Protein AF-A0A101HYT3-F1 (afdb_monomer_lite)

InterPro domains:
  IPR046272 Domain of unknown function DUF6305 [PF19823] (27-178)

Secondary structure (DSSP, 8-state):
--------------TTSGGGPPPSS-SSEEEEEETT-THHHHHHHHHHHHT--EEE-TT--HHHHHHHHTSTT--SEEEEEE-----S-S-TTTTPPP--HHHHHHHHHHHHHHHHHHT--EEEEEE-----SGGG--HHHHHHHGGG-SEEEEEESSS--HHHHHHHHHH-PEEEEEEGGGGGGGGGGT--S--PPPHHHHHHHHHHHHHTT----HHHHHHHHHHHHHHHHHHHHH-SS--HHHHHHHHHHHHHHHHHHHHH--HHHHHHHHHHHHHHHHHTT-HHHHHHHHHHHHHHHHHTT--THHHHHHHHHHHHHHHHHT-HHHHHHHHHHHHHHHTT---HHHHHHHHHHHHT---

Foldseek 3Di:
DDDDDPDQPAPPVDVVPLQDDDQQAAPPEEEEEQQPFCQLVLVVLLCVQVVTNYDYDHQDALVNLVVLCVDPRRGQAYEYGFWADDFDDPPPPPDDDTDPNVVSLVRLVSSLVSCVVSVRAYEYEHEDLDDPDNRGDRVVVCVSPVLSHQAYEYAYQVWDDPSVVVSCVVSVHHYHYAHNLGCSCVVSSHDSDDDDGDPVSNVVSVVVSVVSVPPDDPLRVLVVLLVVLLVLLVVLVPDPDDDPVSLVSNLVSLVSNLVSCVVHNDLLSNLVSLLSNLVSCLVVLNLVRNQVSLCRSCCSCVVVVNAALSNLSSLLSNLSSCLSVVPVVRNVVSLVVSLVRLVVHPDPVSSVVSVVSSVVRDD

pLDDT: mean 82.85, std 18.95, range [26.2, 98.88]

Sequence (363 aa):
SVLLSAMFLAFLISPLYAGNLEPPARPPILATAIGNGAGSDILALVCEMHGIDYENNLQLKPEDFTERLDSDNAPGTLFIAPGALVEGDLYTVCGVEEIDVGQEISRIENLISIAKKRGVPVVAIHIEGGFTSPDNDPRQSFDLLMPKADYIILVSREGPSEYFSALSEETGVQLICILRESFQFIALLFTSDRIEMREEDRIILERMVVMDSEKLTEQEWHKKQAIENFNLTWDLIDKKDRTAEDDLLMIHTAHASRFHWGVVGTPIEFARGEWQVSRVYSLLNMAESALYHGELSLKYCTDNAISGFDLAFGYEAVARAYMVARERDRMDEYMKLAREAADLIEDDQDRNYFLSELETIAL

Structure (mmCIF, N/CA/C/O backbone):
data_AF-A0A101HYT3-F1
#
_entry.id   AF-A0A101HYT3-F1
#
loop_
_atom_site.group_PDB
_atom_site.id
_atom_site.type_symbol
_atom_site.label_atom_id
_atom_site.label_alt_id
_atom_site.label_comp_id
_atom_site.label_asym_id
_atom_site.label_entity_id
_atom_site.label_seq_id
_atom_site.pdbx_PDB_ins_code
_atom_site.Cartn_x
_atom_site.Cartn_y
_atom_site.Cartn_z
_atom_site.occupancy
_atom_site.B_iso_or_equiv
_atom_site.auth_seq_id
_atom_site.auth_comp_id
_atom_site.auth_asym_id
_atom_site.auth_atom_id
_atom_site.pdbx_PDB_model_num
ATOM 1 N N . SER A 1 1 ? -0.288 9.178 62.015 1.00 35.34 1 SER A N 1
ATOM 2 C CA . SER A 1 1 ? -1.260 9.861 61.143 1.00 35.34 1 SER A CA 1
ATOM 3 C C . SER A 1 1 ? -1.391 9.034 59.883 1.00 35.34 1 SER A C 1
ATOM 5 O O . SER A 1 1 ? -0.440 8.917 59.130 1.00 35.34 1 SER A O 1
ATOM 7 N N . VAL A 1 2 ? -2.531 8.355 59.807 1.00 30.41 2 VAL A N 1
ATOM 8 C CA . VAL A 1 2 ? -3.086 7.493 58.755 1.00 30.41 2 VAL A CA 1
ATOM 9 C C . VAL A 1 2 ? -2.519 7.742 57.345 1.00 30.41 2 VAL A C 1
ATOM 11 O O . VAL A 1 2 ? -2.797 8.776 56.752 1.00 30.41 2 VAL A O 1
ATOM 14 N N . LEU A 1 3 ? -1.787 6.766 56.801 1.00 26.75 3 LEU A N 1
ATOM 15 C CA . LEU A 1 3 ? -1.629 6.564 55.358 1.00 26.75 3 LEU A CA 1
ATOM 16 C C . LEU A 1 3 ? -2.323 5.236 55.054 1.00 26.75 3 LEU A C 1
ATOM 18 O O . LEU A 1 3 ? -1.814 4.163 55.374 1.00 26.75 3 LEU A O 1
ATOM 22 N N . LEU A 1 4 ? -3.557 5.345 54.566 1.00 26.66 4 LEU A N 1
ATOM 23 C CA . LEU A 1 4 ? -4.344 4.235 54.047 1.00 26.66 4 LEU A CA 1
ATOM 24 C C . LEU A 1 4 ? -3.620 3.717 52.796 1.00 26.66 4 LEU A C 1
ATOM 26 O O . LEU A 1 4 ? -3.476 4.453 51.823 1.00 26.66 4 LEU A O 1
ATOM 30 N N . SER A 1 5 ? -3.145 2.474 52.828 1.00 26.20 5 SER A N 1
ATOM 31 C CA . SER A 1 5 ? -2.703 1.760 51.632 1.00 26.20 5 SER A CA 1
ATOM 32 C C . SER A 1 5 ? -3.890 1.596 50.681 1.00 26.20 5 SER A C 1
ATOM 34 O O . SER A 1 5 ? -4.815 0.844 50.985 1.00 26.20 5 SER A O 1
ATOM 36 N N . ALA A 1 6 ? -3.862 2.275 49.535 1.00 29.56 6 ALA A N 1
ATOM 37 C CA . ALA A 1 6 ? -4.654 1.878 48.381 1.00 29.56 6 ALA A CA 1
ATOM 38 C C . ALA A 1 6 ? -4.076 0.544 47.882 1.00 29.56 6 ALA A C 1
ATOM 40 O O . ALA A 1 6 ? -2.954 0.484 47.381 1.00 29.56 6 ALA A O 1
ATOM 41 N N . MET A 1 7 ? -4.784 -0.556 48.138 1.00 26.53 7 MET A N 1
ATOM 42 C CA . MET A 1 7 ? -4.429 -1.867 47.603 1.00 26.53 7 MET A CA 1
ATOM 43 C C . MET A 1 7 ? -4.666 -1.857 46.092 1.00 26.53 7 MET A C 1
ATOM 45 O O . MET A 1 7 ? -5.798 -1.999 45.640 1.00 26.53 7 MET A O 1
ATOM 49 N N . PHE A 1 8 ? -3.590 -1.730 45.323 1.00 32.91 8 PHE A N 1
ATOM 50 C CA . PHE A 1 8 ? -3.559 -2.111 43.918 1.00 32.91 8 PHE A CA 1
ATOM 51 C C . PHE A 1 8 ? -3.756 -3.622 43.801 1.00 32.91 8 PHE A C 1
ATOM 53 O O . PHE A 1 8 ? -2.819 -4.402 43.973 1.00 32.91 8 PHE A O 1
ATOM 60 N N . LEU A 1 9 ? -4.989 -4.056 43.556 1.00 33.66 9 LEU A N 1
ATOM 61 C CA . LEU A 1 9 ? -5.286 -5.451 43.256 1.00 33.66 9 LEU A CA 1
ATOM 62 C C . LEU A 1 9 ? -5.350 -5.620 41.731 1.00 33.66 9 LEU A C 1
ATOM 64 O O . LEU A 1 9 ? -6.426 -5.687 41.140 1.00 33.66 9 LEU A O 1
ATOM 68 N N . ALA A 1 10 ? -4.180 -5.653 41.089 1.00 36.94 10 ALA A N 1
ATOM 69 C CA . ALA A 1 10 ? -4.059 -6.120 39.713 1.00 36.94 10 ALA A CA 1
ATOM 70 C C . ALA A 1 10 ? -4.305 -7.636 39.715 1.00 36.94 10 ALA A C 1
ATOM 72 O O . ALA A 1 10 ? -3.423 -8.422 40.070 1.00 36.94 10 ALA A O 1
ATOM 73 N N . PHE A 1 11 ? -5.521 -8.066 39.378 1.00 42.59 11 PHE A N 1
ATOM 74 C CA . PHE A 1 11 ? -5.763 -9.476 39.101 1.00 42.59 11 PHE A CA 1
ATOM 75 C C . PHE A 1 11 ? -5.077 -9.817 37.778 1.00 42.59 11 PHE A C 1
ATOM 77 O O . PHE A 1 11 ? -5.636 -9.620 36.704 1.00 42.59 11 PHE A O 1
ATOM 84 N N . LEU A 1 12 ? -3.872 -10.381 37.857 1.00 40.72 12 LEU A N 1
ATOM 85 C CA . LEU A 1 12 ? -3.438 -11.326 36.838 1.00 40.72 12 LEU A CA 1
ATOM 86 C C . LEU A 1 12 ? -4.411 -12.499 36.941 1.00 40.72 12 LEU A C 1
ATOM 88 O O . LEU A 1 12 ? -4.320 -13.297 37.881 1.00 40.72 12 LEU A O 1
ATOM 92 N N . ILE A 1 13 ? -5.380 -12.572 36.027 1.00 44.97 13 ILE A N 1
ATOM 93 C CA . ILE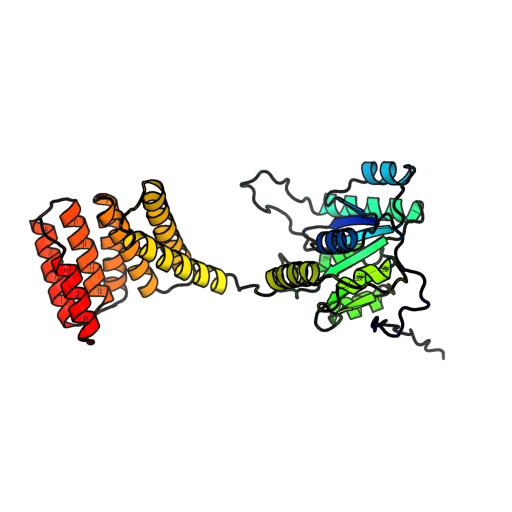 A 1 13 ? -6.267 -13.732 35.917 1.00 44.97 13 ILE A CA 1
ATOM 94 C C . ILE A 1 13 ? -5.397 -14.899 35.440 1.00 44.97 13 ILE A C 1
ATOM 96 O O . ILE A 1 13 ? -5.274 -15.197 34.258 1.00 44.97 13 ILE A O 1
ATOM 100 N N . SER A 1 14 ? -4.712 -15.528 36.390 1.00 40.28 14 SER A N 1
ATOM 101 C CA . SER A 1 14 ? -4.052 -16.805 36.189 1.00 40.28 14 SER A CA 1
ATOM 102 C C . SER A 1 14 ? -5.129 -17.898 36.195 1.00 40.28 14 SER A C 1
ATOM 104 O O . SER A 1 14 ? -6.053 -17.844 37.014 1.00 40.28 14 SER A O 1
ATOM 106 N N . PRO A 1 15 ? -5.025 -18.924 35.329 1.00 41.47 15 PRO A N 1
ATOM 107 C CA . PRO A 1 15 ? -6.056 -19.956 35.163 1.00 41.47 15 PRO A CA 1
ATOM 108 C C . PRO A 1 15 ? -6.348 -20.779 36.434 1.00 41.47 15 PRO A C 1
ATOM 110 O O . PRO A 1 15 ? -7.288 -21.569 36.450 1.00 41.47 15 PRO A O 1
ATOM 113 N N . LEU A 1 16 ? -5.567 -20.603 37.508 1.00 37.72 16 LEU A N 1
ATOM 114 C CA . LEU A 1 16 ? -5.774 -21.260 38.799 1.00 37.72 16 LEU A CA 1
ATOM 115 C C . LEU A 1 16 ? -6.734 -20.526 39.756 1.00 37.72 16 LEU A C 1
ATOM 117 O O . LEU A 1 16 ? -7.160 -21.143 40.729 1.00 37.72 16 LEU A O 1
ATOM 121 N N . TYR A 1 17 ? -7.098 -19.261 39.507 1.00 38.19 17 TYR A N 1
ATOM 122 C CA . TYR A 1 17 ? -7.901 -18.453 40.447 1.00 38.19 17 TYR A CA 1
ATOM 123 C C . TYR A 1 17 ? -9.346 -18.154 40.005 1.00 38.19 17 TYR A C 1
ATOM 125 O O . TYR A 1 17 ? -10.099 -17.553 40.768 1.00 38.19 17 TYR A O 1
ATOM 133 N N . ALA A 1 18 ? -9.772 -18.613 38.825 1.00 41.78 18 ALA A N 1
ATOM 134 C CA . ALA A 1 18 ? -11.074 -18.268 38.233 1.00 41.78 18 ALA A CA 1
ATOM 135 C C . ALA A 1 18 ? -12.311 -18.870 38.944 1.00 41.78 18 ALA A C 1
ATOM 137 O O . ALA A 1 18 ? -13.439 -18.535 38.606 1.00 41.78 18 ALA A O 1
ATOM 138 N N . GLY A 1 19 ? -12.136 -19.746 39.937 1.00 36.22 19 GLY A N 1
ATOM 139 C CA . GLY A 1 19 ? -13.233 -20.562 40.472 1.00 36.22 19 GLY A CA 1
ATOM 140 C C . GLY A 1 19 ? -14.250 -19.874 41.393 1.00 36.22 19 GLY A C 1
ATOM 141 O O . GLY A 1 19 ? -15.169 -20.562 41.815 1.00 36.22 19 GLY A O 1
ATOM 142 N N . ASN A 1 20 ? -14.100 -18.590 41.761 1.00 38.84 20 ASN A N 1
ATOM 143 C CA . ASN A 1 20 ? -14.958 -17.950 42.783 1.00 38.84 20 ASN A CA 1
ATOM 144 C C . ASN A 1 20 ? -15.191 -16.425 42.631 1.00 38.84 20 ASN A C 1
ATOM 146 O O . ASN A 1 20 ? -15.693 -15.809 43.572 1.00 38.84 20 ASN A O 1
ATOM 150 N N . LEU A 1 21 ? -14.840 -15.788 41.506 1.00 46.44 21 LEU A N 1
ATOM 151 C CA . LEU A 1 21 ? -15.253 -14.396 41.255 1.00 46.44 21 LEU A CA 1
ATOM 152 C C . LEU A 1 21 ? -16.591 -14.378 40.505 1.00 46.44 21 LEU A C 1
ATOM 154 O O . LEU A 1 21 ? -16.744 -15.090 39.515 1.00 46.44 21 LEU A O 1
ATOM 158 N N . GLU A 1 22 ? -17.547 -13.558 40.958 1.00 55.38 22 GLU A N 1
ATOM 159 C CA . GLU A 1 22 ? -18.686 -13.198 40.106 1.00 55.38 22 GLU A CA 1
ATOM 160 C C . GLU A 1 22 ? -18.159 -12.484 38.848 1.00 55.38 22 GLU A C 1
ATOM 162 O O . GLU A 1 22 ? -17.274 -11.629 38.978 1.00 55.38 22 GLU A O 1
ATOM 167 N N . PRO A 1 23 ? -18.671 -12.813 37.646 1.00 64.81 23 PRO A N 1
ATOM 168 C CA . PRO A 1 23 ? -18.215 -12.180 36.419 1.00 64.81 23 PRO A CA 1
ATOM 169 C C . PRO A 1 23 ? -18.475 -10.664 36.471 1.00 64.81 23 PRO A C 1
ATOM 171 O O . PRO A 1 23 ? -19.599 -10.250 36.779 1.00 64.81 23 PRO A O 1
ATOM 174 N N . PRO A 1 24 ? -17.467 -9.818 36.195 1.00 69.88 24 PRO A N 1
ATOM 175 C CA . PRO A 1 24 ? -17.606 -8.364 36.267 1.00 69.88 24 PRO A CA 1
ATOM 176 C C . PRO A 1 24 ? -18.561 -7.791 35.210 1.00 69.88 24 PRO A C 1
ATOM 178 O O . PRO A 1 24 ? -19.092 -6.700 35.411 1.00 69.88 24 PRO A O 1
ATOM 181 N N . ALA A 1 25 ? -18.807 -8.507 34.110 1.00 81.31 25 ALA A N 1
ATOM 182 C CA . ALA A 1 25 ? -19.714 -8.092 33.050 1.00 81.31 25 ALA A CA 1
ATOM 183 C C . ALA A 1 25 ? -20.847 -9.106 32.846 1.00 81.31 25 ALA A C 1
ATOM 185 O O . ALA A 1 25 ? -20.675 -10.316 32.995 1.00 81.31 25 ALA A O 1
ATOM 186 N N . ARG A 1 26 ? -22.034 -8.601 32.505 1.00 86.62 26 ARG A N 1
ATOM 187 C CA . ARG A 1 26 ? -23.272 -9.382 32.411 1.00 86.62 26 ARG A CA 1
ATOM 188 C C . ARG A 1 26 ? -23.833 -9.325 30.991 1.00 86.62 26 ARG A C 1
ATOM 190 O O . ARG A 1 26 ? -24.201 -8.236 30.552 1.00 86.62 26 ARG A O 1
ATOM 197 N N . PRO A 1 27 ? -23.939 -10.465 30.291 1.00 88.12 27 PRO A N 1
ATOM 198 C CA . PRO A 1 27 ? -24.659 -10.539 29.024 1.00 88.12 27 PRO A CA 1
ATOM 199 C C . PRO A 1 27 ? -26.157 -10.210 29.202 1.00 88.12 27 PRO A C 1
ATOM 201 O O . PRO A 1 27 ? -26.691 -10.440 30.292 1.00 88.12 27 PRO A O 1
ATOM 204 N N . PRO A 1 28 ? -26.853 -9.707 28.166 1.00 93.31 28 PRO A N 1
ATOM 205 C CA . PRO A 1 28 ? -26.337 -9.400 26.831 1.00 93.31 28 PRO A CA 1
ATOM 206 C C . PRO A 1 28 ? -25.366 -8.217 26.836 1.00 93.31 28 PRO A C 1
ATOM 208 O O . PRO A 1 28 ? -25.569 -7.235 27.552 1.00 93.31 28 PRO A O 1
ATOM 211 N N . ILE A 1 29 ? -24.301 -8.315 26.050 1.00 92.50 29 ILE A N 1
ATOM 212 C CA . ILE A 1 29 ? -23.291 -7.266 25.918 1.00 92.50 29 ILE A CA 1
ATOM 213 C C . ILE A 1 29 ? -23.706 -6.304 24.816 1.00 92.50 29 ILE A C 1
ATOM 215 O O . ILE A 1 29 ? -24.026 -6.735 23.717 1.00 92.50 29 ILE A O 1
ATOM 219 N N . LEU A 1 30 ? -23.663 -5.001 25.081 1.00 95.50 30 LEU A N 1
ATOM 220 C CA . LEU A 1 30 ? -23.758 -3.995 24.028 1.00 95.50 30 LEU A CA 1
ATOM 221 C C . LEU A 1 30 ? -22.427 -3.258 23.938 1.00 95.50 30 LEU A C 1
ATOM 223 O O . LEU A 1 30 ? -22.006 -2.636 24.909 1.00 95.50 30 LEU A O 1
ATOM 227 N N . ALA A 1 31 ? -21.759 -3.344 22.794 1.00 94.00 31 ALA A N 1
ATOM 228 C CA . ALA A 1 31 ? -20.470 -2.718 22.543 1.00 94.00 31 ALA A CA 1
ATOM 229 C C . ALA A 1 31 ? -20.600 -1.566 21.538 1.00 94.00 31 ALA A C 1
ATOM 231 O O . ALA A 1 31 ? -21.349 -1.653 20.567 1.00 94.00 31 ALA A O 1
ATOM 232 N N . THR A 1 32 ? -19.847 -0.494 21.770 1.00 94.12 32 THR A N 1
ATOM 233 C CA . THR A 1 32 ? -19.648 0.639 20.853 1.00 94.12 32 THR A CA 1
ATOM 234 C C . THR A 1 32 ? -18.180 1.062 20.901 1.00 94.12 32 THR A C 1
ATOM 236 O O . THR A 1 32 ? -17.444 0.677 21.812 1.00 94.12 32 THR A O 1
ATOM 239 N N . ALA A 1 33 ? -17.750 1.899 19.961 1.00 90.44 33 ALA A N 1
ATOM 240 C CA . ALA A 1 33 ? -16.447 2.558 20.002 1.00 90.44 33 ALA A CA 1
ATOM 241 C C . ALA A 1 33 ? -16.595 4.068 20.239 1.00 90.44 33 ALA A C 1
ATOM 243 O O . ALA A 1 33 ? -17.691 4.614 20.078 1.00 90.44 33 ALA A O 1
ATOM 244 N N . ILE A 1 34 ? -15.494 4.712 20.631 1.00 87.69 34 ILE A N 1
ATOM 245 C CA . ILE A 1 34 ? -15.270 6.156 20.495 1.00 87.69 34 ILE A CA 1
ATOM 246 C C . ILE A 1 34 ? -14.029 6.361 19.619 1.00 87.69 34 ILE A C 1
ATOM 248 O O . ILE A 1 34 ? -12.967 5.799 19.909 1.00 87.69 34 ILE A O 1
ATOM 252 N N . GLY A 1 35 ? -14.159 7.139 18.542 1.00 81.75 35 GLY A N 1
ATOM 253 C CA . GLY A 1 35 ? -13.098 7.258 17.535 1.00 81.75 35 GLY A CA 1
ATOM 254 C C . GLY A 1 35 ? -12.845 5.930 16.803 1.00 81.75 35 GLY A C 1
ATOM 255 O O . GLY A 1 35 ? -13.782 5.189 16.516 1.00 81.75 35 GLY A O 1
ATOM 256 N N . ASN A 1 36 ? -11.583 5.593 16.519 1.00 74.12 36 ASN A N 1
ATOM 257 C CA . ASN A 1 36 ? -11.206 4.361 15.798 1.00 74.12 36 ASN A CA 1
ATOM 258 C C . ASN A 1 36 ? -10.943 3.133 16.705 1.00 74.12 36 ASN A C 1
ATOM 260 O O . ASN A 1 36 ? -10.123 2.272 16.382 1.00 74.12 36 ASN A O 1
ATOM 264 N N . GLY A 1 37 ? -11.595 3.055 17.869 1.00 71.94 37 GLY A N 1
ATOM 265 C CA . GLY A 1 37 ? -11.305 2.039 18.883 1.00 71.94 37 GLY A CA 1
ATOM 266 C C . GLY A 1 37 ? -11.673 0.611 18.461 1.00 71.94 37 GLY A C 1
ATOM 267 O O . GLY A 1 37 ? -12.829 0.220 18.551 1.00 71.94 37 GLY A O 1
ATOM 268 N N . ALA A 1 38 ? -10.677 -0.206 18.107 1.00 72.81 38 ALA A N 1
ATOM 269 C CA . ALA A 1 38 ? -10.858 -1.599 17.663 1.00 72.81 38 ALA A CA 1
ATOM 270 C C . ALA A 1 38 ? -11.165 -2.613 18.793 1.00 72.81 38 ALA A C 1
ATOM 272 O O . ALA A 1 38 ? -11.346 -3.808 18.549 1.00 72.81 38 ALA A O 1
ATOM 273 N N . GLY A 1 39 ? -11.208 -2.163 20.054 1.00 78.62 39 GLY A N 1
ATOM 274 C CA . GLY A 1 39 ? -11.459 -3.022 21.220 1.00 78.62 39 GLY A CA 1
ATOM 275 C C . GLY A 1 39 ? -12.802 -3.757 21.174 1.00 78.62 39 GLY A C 1
ATOM 276 O O . GLY A 1 39 ? -12.900 -4.886 21.657 1.00 78.62 39 GLY A O 1
ATOM 277 N N . SER A 1 40 ? -13.823 -3.145 20.569 1.00 82.44 40 SER A N 1
ATOM 278 C CA . SER A 1 40 ? -15.173 -3.705 20.473 1.00 82.44 40 SER A CA 1
ATOM 279 C C . SER A 1 40 ? -15.257 -4.865 19.481 1.00 82.44 40 SER A C 1
ATOM 281 O O . SER A 1 40 ? -16.028 -5.793 19.708 1.00 82.44 40 SER A O 1
ATOM 283 N N . ASP A 1 41 ? -14.430 -4.871 18.434 1.00 81.00 41 ASP A N 1
ATOM 284 C CA . ASP A 1 41 ? -14.416 -5.941 17.431 1.00 81.00 41 ASP A CA 1
ATOM 285 C C . ASP A 1 41 ? -13.762 -7.218 17.968 1.00 81.00 41 ASP A C 1
ATOM 287 O O . ASP A 1 41 ? -14.262 -8.321 17.747 1.00 81.00 41 ASP A O 1
ATOM 291 N N . ILE A 1 42 ? -12.681 -7.084 18.748 1.00 79.31 42 ILE A N 1
ATOM 292 C CA . ILE A 1 42 ? -12.095 -8.239 19.447 1.00 79.31 42 ILE A CA 1
ATOM 293 C C . ILE A 1 42 ? -13.080 -8.791 20.476 1.00 79.31 42 ILE A C 1
ATOM 295 O O . ILE A 1 42 ? -13.228 -10.007 20.592 1.00 79.31 42 ILE A O 1
ATOM 299 N N . LEU A 1 43 ? -13.778 -7.914 21.201 1.00 84.56 43 LEU A N 1
ATOM 300 C CA . LEU A 1 43 ? -14.816 -8.339 22.132 1.00 84.56 43 LEU A CA 1
ATOM 301 C C . LEU A 1 43 ? -15.931 -9.114 21.420 1.00 84.56 43 LEU A C 1
ATOM 303 O O . LEU A 1 43 ? -16.294 -10.193 21.878 1.00 84.56 43 LEU A O 1
ATOM 307 N N . ALA A 1 44 ? -16.431 -8.593 20.296 1.00 85.75 44 ALA A N 1
ATOM 308 C CA . ALA A 1 44 ? -17.455 -9.237 19.480 1.00 85.75 44 ALA A CA 1
ATOM 309 C C . ALA A 1 44 ? -17.045 -10.659 19.074 1.00 85.75 44 ALA A C 1
ATOM 311 O O . ALA A 1 44 ? -17.811 -11.601 19.260 1.00 85.75 44 ALA A O 1
ATOM 312 N N . LEU A 1 45 ? -15.807 -10.825 18.605 1.00 81.25 45 LEU A N 1
ATOM 313 C CA . LEU A 1 45 ? -15.270 -12.125 18.216 1.00 81.25 45 LEU A CA 1
ATOM 314 C C . LEU A 1 45 ? -15.186 -13.103 19.396 1.00 81.25 45 LEU A C 1
ATOM 316 O O . LEU A 1 45 ? -15.593 -14.257 19.276 1.00 81.25 45 LEU A O 1
ATOM 320 N N . VAL A 1 46 ? -14.693 -12.647 20.553 1.00 81.62 46 VAL A N 1
ATOM 321 C CA . VAL A 1 46 ? -14.654 -13.471 21.773 1.00 81.62 46 VAL A CA 1
ATOM 322 C C . VAL A 1 46 ? -16.069 -13.879 22.191 1.00 81.62 46 VAL A C 1
ATOM 324 O O . VAL A 1 46 ? -16.291 -15.035 22.558 1.00 81.62 46 VAL A O 1
ATOM 327 N N . CYS A 1 47 ? -17.037 -12.964 22.120 1.00 86.62 47 CYS A N 1
ATOM 328 C CA . CYS A 1 47 ? -18.424 -13.268 22.444 1.00 86.62 47 CYS A CA 1
ATOM 329 C C . CYS A 1 47 ? -19.021 -14.310 21.489 1.00 86.62 47 CYS A C 1
ATOM 331 O O . CYS A 1 47 ? -19.600 -15.292 21.957 1.00 86.62 47 CYS A O 1
ATOM 333 N N . GLU A 1 48 ? -18.815 -14.152 20.180 1.00 85.81 48 GLU A N 1
ATOM 334 C CA . GLU A 1 48 ? -19.279 -15.092 19.155 1.00 85.81 48 GLU A CA 1
ATOM 335 C C . GLU A 1 48 ? -18.712 -16.500 19.376 1.00 85.81 48 GLU A C 1
ATOM 337 O O . GLU A 1 48 ? -19.455 -17.482 19.413 1.00 85.81 48 GLU A O 1
ATOM 342 N N . MET A 1 49 ? -17.404 -16.600 19.620 1.00 77.38 49 MET A N 1
ATOM 343 C CA . MET A 1 49 ? -16.724 -17.875 19.856 1.00 77.38 49 MET A CA 1
ATOM 344 C C . MET A 1 49 ? -17.237 -18.638 21.081 1.00 77.38 49 MET A C 1
ATOM 346 O O . MET A 1 49 ? -17.217 -19.871 21.098 1.00 77.38 49 MET A O 1
ATOM 350 N N . HIS A 1 50 ? -17.665 -17.917 22.117 1.00 80.88 50 HIS A N 1
ATOM 351 C CA . HIS A 1 50 ? -18.095 -18.502 23.386 1.00 80.88 50 HIS A CA 1
ATOM 352 C C . HIS A 1 50 ? -19.614 -18.506 23.571 1.00 80.88 50 HIS A C 1
ATOM 354 O O . HIS A 1 50 ? -20.092 -18.871 24.645 1.00 80.88 50 HIS A O 1
ATOM 360 N N . GLY A 1 51 ? -20.378 -18.143 22.534 1.00 84.94 51 GLY A N 1
ATOM 361 C CA . GLY A 1 51 ? -21.839 -18.105 22.590 1.00 84.94 51 GLY A CA 1
ATOM 362 C C . GLY A 1 51 ? -22.372 -17.124 23.637 1.00 84.94 51 GLY A C 1
ATOM 363 O O . GLY A 1 51 ? -23.425 -17.362 24.226 1.00 84.94 51 GLY A O 1
ATOM 364 N N . ILE A 1 52 ? -21.627 -16.051 23.904 1.00 87.81 52 ILE A N 1
ATOM 365 C CA . ILE A 1 52 ? -22.039 -14.975 24.803 1.00 87.81 52 ILE A CA 1
ATOM 366 C C . ILE A 1 52 ? -22.940 -14.038 24.004 1.00 87.81 52 ILE A C 1
ATOM 368 O O . ILE A 1 52 ? -22.531 -13.566 22.951 1.00 87.81 52 ILE A O 1
ATOM 372 N N . ASP A 1 53 ? -24.145 -13.759 24.501 1.00 91.38 53 ASP A N 1
ATOM 373 C CA . ASP A 1 53 ? -25.073 -12.841 23.836 1.00 91.38 53 ASP A CA 1
ATOM 374 C C . ASP A 1 53 ? -24.469 -11.431 23.760 1.00 91.38 53 ASP A C 1
ATOM 376 O O . ASP A 1 53 ? -24.085 -10.857 24.788 1.00 91.38 53 ASP A O 1
ATOM 380 N N . TYR A 1 54 ? -24.344 -10.897 22.546 1.00 93.38 54 TYR A N 1
ATOM 381 C CA . TYR A 1 54 ? -23.705 -9.615 22.290 1.00 93.38 54 TYR A CA 1
ATOM 382 C C . TYR A 1 54 ? -24.295 -8.896 21.075 1.00 93.38 54 TYR A C 1
ATOM 384 O O . TYR A 1 54 ? -24.819 -9.497 20.140 1.00 93.38 54 TYR A O 1
ATOM 392 N N . GLU A 1 55 ? -24.124 -7.582 21.073 1.00 94.12 55 GLU A N 1
ATOM 393 C CA . GLU A 1 55 ? -24.389 -6.685 19.962 1.00 94.12 55 GLU A CA 1
ATOM 394 C C . GLU A 1 55 ? -23.232 -5.684 19.874 1.00 94.12 55 GLU A C 1
ATOM 396 O O . GLU A 1 55 ? -22.857 -5.076 20.876 1.00 94.12 55 GLU A O 1
ATOM 401 N N . ASN A 1 56 ? -22.646 -5.516 18.687 1.00 91.56 56 ASN A N 1
ATOM 402 C CA . ASN A 1 56 ? -21.585 -4.538 18.436 1.00 91.56 56 ASN A CA 1
ATOM 403 C C . ASN A 1 56 ? -22.102 -3.476 17.460 1.00 91.56 56 ASN A C 1
ATOM 405 O O . ASN A 1 56 ? -22.287 -3.752 16.275 1.00 91.56 56 ASN A O 1
ATOM 409 N N . ASN A 1 57 ? -22.348 -2.269 17.967 1.00 91.00 57 ASN A N 1
ATOM 410 C CA . ASN A 1 57 ? -22.802 -1.121 17.193 1.00 91.00 57 ASN A CA 1
ATOM 411 C C . ASN A 1 57 ? -21.828 0.046 17.402 1.00 91.00 57 ASN A C 1
ATOM 413 O O . ASN A 1 57 ? -21.914 0.781 18.384 1.00 91.00 57 ASN A O 1
ATOM 417 N N . LEU A 1 58 ? -20.905 0.225 16.452 1.00 88.06 58 LEU A N 1
ATOM 418 C CA . LEU A 1 58 ? -19.839 1.231 16.534 1.00 88.06 58 LEU A CA 1
ATOM 419 C C . LEU A 1 58 ? -20.366 2.672 16.618 1.00 88.06 58 LEU A C 1
ATOM 421 O O . LEU A 1 58 ? -19.698 3.529 17.188 1.00 88.06 58 LEU A O 1
ATOM 425 N N . GLN A 1 59 ? -21.562 2.922 16.080 1.00 87.69 59 GLN A N 1
ATOM 426 C CA . GLN A 1 59 ? -22.203 4.237 16.006 1.00 87.69 59 GLN A CA 1
ATOM 427 C C . GLN A 1 59 ? -23.486 4.286 16.845 1.00 87.69 59 GLN A C 1
ATOM 429 O O . GLN A 1 59 ? -24.449 4.966 16.487 1.00 87.69 59 GLN A O 1
ATOM 434 N N . LEU A 1 60 ? -23.515 3.545 17.962 1.00 93.19 60 LEU A N 1
ATOM 435 C CA . LEU A 1 60 ? -24.675 3.457 18.846 1.00 93.19 60 LEU A CA 1
ATOM 436 C C . LEU A 1 60 ? -25.177 4.853 19.234 1.00 93.19 60 LEU A C 1
ATOM 438 O O . LEU A 1 60 ? -24.435 5.650 19.824 1.00 93.19 60 LEU A O 1
ATOM 442 N N . LYS A 1 61 ? -26.447 5.131 18.925 1.00 94.69 61 LYS A N 1
ATOM 443 C CA . LYS A 1 61 ? -27.104 6.389 19.279 1.00 94.69 61 LYS A CA 1
ATOM 444 C C . LYS A 1 61 ? -27.779 6.289 20.652 1.00 94.69 61 LYS A C 1
ATOM 446 O O . LYS A 1 61 ? -28.239 5.209 21.029 1.00 94.69 61 LYS A O 1
ATOM 451 N N . PRO A 1 62 ? -27.874 7.394 21.414 1.00 96.81 62 PRO A N 1
ATOM 452 C CA . PRO A 1 62 ? -28.564 7.412 22.705 1.00 96.81 62 PRO A CA 1
ATOM 453 C C . PRO A 1 62 ? -30.022 6.932 22.650 1.00 96.81 62 PRO A C 1
ATOM 455 O O . PRO A 1 62 ? -30.499 6.297 23.596 1.00 96.81 62 PRO A O 1
ATOM 458 N N . GLU A 1 63 ? -30.728 7.215 21.554 1.00 96.06 63 GLU A N 1
ATOM 459 C CA . GLU A 1 63 ? -32.113 6.793 21.337 1.00 96.06 63 GLU A CA 1
ATOM 460 C C . GLU A 1 63 ? -32.201 5.271 21.174 1.00 96.06 63 GLU A C 1
ATOM 462 O O . GLU A 1 63 ? -32.947 4.625 21.911 1.00 96.06 63 GLU A O 1
ATOM 467 N N . ASP A 1 64 ? -31.363 4.705 20.299 1.00 95.75 64 ASP A N 1
ATOM 468 C CA . ASP A 1 64 ? -31.275 3.260 20.055 1.00 95.75 64 ASP A CA 1
ATOM 469 C C . ASP A 1 64 ? -30.880 2.513 21.338 1.00 95.75 64 ASP A C 1
ATOM 471 O O . ASP A 1 64 ? -31.442 1.469 21.673 1.00 95.75 64 ASP A O 1
ATOM 475 N N . PHE A 1 65 ? -29.947 3.074 22.117 1.00 97.31 65 PHE A N 1
ATOM 476 C CA . PHE A 1 65 ? -29.551 2.487 23.395 1.00 97.31 65 PHE A CA 1
ATOM 477 C C . PHE A 1 65 ? -30.703 2.474 24.404 1.00 97.31 65 PHE A C 1
ATOM 479 O O . PHE A 1 65 ? -30.906 1.480 25.102 1.00 97.31 65 PHE A O 1
ATOM 486 N N . THR A 1 66 ? -31.483 3.554 24.470 1.00 97.06 66 THR A N 1
ATOM 487 C CA . THR A 1 66 ? -32.657 3.625 25.352 1.00 97.06 66 THR A CA 1
ATOM 488 C C . THR A 1 66 ? -33.700 2.582 24.955 1.00 97.06 66 THR A C 1
ATOM 490 O O . THR A 1 66 ? -34.184 1.857 25.822 1.00 97.06 66 THR A O 1
ATOM 493 N N . GLU A 1 67 ? -33.986 2.444 23.658 1.00 95.69 67 GLU A N 1
ATOM 494 C CA . GLU A 1 67 ? -34.905 1.423 23.144 1.00 95.69 67 GLU A CA 1
ATOM 495 C C . GLU A 1 67 ? -34.425 0.006 23.491 1.00 95.69 67 GLU A C 1
ATOM 497 O O . GLU A 1 67 ? -35.202 -0.820 23.977 1.00 95.69 67 GLU A O 1
ATOM 502 N N . ARG A 1 68 ? -33.123 -0.272 23.344 1.00 95.69 68 ARG A N 1
ATOM 503 C CA . ARG A 1 68 ? -32.550 -1.571 23.723 1.00 95.69 68 ARG A CA 1
ATOM 504 C C . ARG A 1 68 ? -32.681 -1.861 25.212 1.00 95.69 68 ARG A C 1
ATOM 506 O O . ARG A 1 68 ? -32.973 -3.003 25.568 1.00 95.69 68 ARG A O 1
ATOM 513 N N . LEU A 1 69 ? -32.532 -0.860 26.075 1.00 95.69 69 LEU A N 1
ATOM 514 C CA . LEU A 1 69 ? -32.712 -1.001 27.525 1.00 95.69 69 LEU A CA 1
ATOM 515 C C . LEU A 1 69 ? -34.163 -1.229 27.964 1.00 95.69 69 LEU A C 1
ATOM 517 O O . LEU A 1 69 ? -34.379 -1.663 29.098 1.00 95.69 69 LEU A O 1
ATOM 521 N N . ASP A 1 70 ? -35.138 -0.921 27.111 1.00 95.06 70 ASP A N 1
ATOM 522 C CA . ASP A 1 70 ? -36.563 -1.155 27.362 1.00 95.06 70 ASP A CA 1
ATOM 523 C C . ASP A 1 70 ? -37.066 -2.480 26.746 1.00 95.06 70 ASP A C 1
ATOM 525 O O . ASP A 1 70 ? -38.226 -2.848 26.929 1.00 95.06 70 ASP A O 1
ATOM 529 N N . SER A 1 71 ? -36.199 -3.217 26.042 1.00 94.06 71 SER A N 1
ATOM 530 C CA . SER A 1 71 ? -36.518 -4.520 25.446 1.00 94.06 71 SER A CA 1
ATOM 531 C C . SER A 1 71 ? -36.445 -5.683 26.450 1.00 94.06 71 SER A C 1
ATOM 533 O O . SER A 1 71 ? -35.749 -5.607 27.462 1.00 94.06 71 SER A O 1
ATOM 535 N N . ASP A 1 72 ? -37.107 -6.804 26.134 1.00 89.25 72 ASP A N 1
ATOM 536 C CA . ASP A 1 72 ? -37.082 -8.026 26.960 1.00 89.25 72 ASP A CA 1
ATOM 537 C C . ASP A 1 72 ? -35.672 -8.637 27.099 1.00 89.25 72 ASP A C 1
ATOM 539 O O . ASP A 1 72 ? -35.403 -9.357 28.060 1.00 89.25 72 ASP A O 1
ATOM 543 N N . ASN A 1 73 ? -34.765 -8.331 26.161 1.00 91.00 73 ASN A N 1
ATOM 544 C CA . ASN A 1 73 ? -33.357 -8.738 26.173 1.00 91.00 73 ASN A CA 1
ATOM 545 C C . ASN A 1 73 ? -32.439 -7.516 26.358 1.00 91.00 73 ASN A C 1
ATOM 547 O O . ASN A 1 73 ? -31.554 -7.239 25.538 1.00 91.00 73 ASN A O 1
ATOM 551 N N . ALA A 1 74 ? -32.730 -6.716 27.387 1.00 94.00 74 ALA A N 1
ATOM 552 C CA . ALA A 1 74 ? -31.979 -5.507 27.703 1.00 94.00 74 ALA A CA 1
ATOM 553 C C . ALA A 1 74 ? -30.507 -5.828 28.025 1.00 94.00 74 ALA A C 1
ATOM 555 O O . ALA A 1 74 ? -30.243 -6.789 28.751 1.00 94.00 74 ALA A O 1
ATOM 556 N N . PRO A 1 75 ? -29.546 -5.028 27.525 1.00 94.62 75 PRO A N 1
ATOM 557 C CA . PRO A 1 75 ? -28.132 -5.279 27.759 1.00 94.62 75 PRO A CA 1
ATOM 558 C C . PRO A 1 75 ? -27.778 -5.165 29.245 1.00 94.62 75 PRO A C 1
ATOM 560 O O . PRO A 1 75 ? -28.172 -4.220 29.931 1.00 94.62 75 PRO A O 1
ATOM 563 N N . GLY A 1 76 ? -27.001 -6.131 29.732 1.00 93.69 76 GLY A N 1
ATOM 564 C CA . GLY A 1 76 ? -26.524 -6.181 31.109 1.00 93.69 76 GLY A CA 1
ATOM 565 C C . GLY A 1 76 ? -25.224 -5.410 31.331 1.00 93.69 76 GLY A C 1
ATOM 566 O O . GLY A 1 76 ? -24.862 -5.153 32.479 1.00 93.69 76 GLY A O 1
ATOM 567 N N . THR A 1 77 ? -24.502 -5.032 30.270 1.00 94.38 77 THR A N 1
ATOM 568 C CA . THR A 1 77 ? -23.273 -4.221 30.337 1.00 94.38 77 THR A CA 1
ATOM 569 C C . THR A 1 77 ? -23.059 -3.450 29.034 1.00 94.38 77 THR A C 1
ATOM 571 O O . THR A 1 77 ? -23.259 -3.998 27.948 1.00 94.38 77 THR A O 1
ATOM 574 N N . LEU A 1 78 ? -22.625 -2.192 29.148 1.00 95.81 78 LEU A N 1
ATOM 575 C CA . LEU A 1 78 ? -22.197 -1.356 28.027 1.00 95.81 78 LEU A CA 1
ATOM 576 C C . LEU A 1 78 ? -20.668 -1.363 27.939 1.00 95.81 78 LEU A C 1
ATOM 578 O O . LEU A 1 78 ? -19.993 -0.890 28.852 1.00 95.81 78 LEU A O 1
ATOM 582 N N . PHE A 1 79 ? -20.125 -1.857 26.832 1.00 94.56 79 PHE A N 1
ATOM 583 C CA . PHE A 1 79 ? -18.704 -1.773 26.516 1.00 94.56 79 PHE A CA 1
ATOM 584 C C . PHE A 1 79 ? -18.428 -0.599 25.583 1.00 94.56 79 PHE A C 1
ATOM 586 O O . PHE A 1 79 ? -19.118 -0.414 24.582 1.00 94.56 79 PHE A O 1
ATOM 593 N N . ILE A 1 80 ? -17.397 0.178 25.898 1.00 94.19 80 ILE A N 1
ATOM 594 C CA . ILE A 1 80 ? -16.933 1.288 25.067 1.00 94.19 80 ILE A CA 1
ATOM 595 C C . ILE A 1 80 ? -15.460 1.052 24.745 1.00 94.19 80 ILE A C 1
ATOM 597 O O . ILE A 1 80 ? -14.636 0.921 25.650 1.00 94.19 80 ILE A O 1
ATOM 601 N N . ALA A 1 81 ? -15.130 0.990 23.459 1.00 91.50 81 ALA A N 1
ATOM 602 C CA . ALA A 1 81 ? -13.768 0.824 22.979 1.00 91.50 81 ALA A CA 1
ATOM 603 C C . ALA A 1 81 ? -13.139 2.186 22.637 1.00 91.50 81 ALA A C 1
ATOM 605 O O . ALA A 1 81 ? -13.468 2.760 21.595 1.00 91.50 81 ALA A O 1
ATOM 606 N N . PRO A 1 82 ? -12.261 2.737 23.496 1.00 88.94 82 PRO A N 1
ATOM 607 C CA . PRO A 1 82 ? -11.530 3.959 23.191 1.00 88.94 82 PRO A CA 1
ATOM 608 C C . PRO A 1 82 ? -10.467 3.760 22.111 1.00 88.94 82 PRO A C 1
ATOM 610 O O . PRO A 1 82 ? -9.622 2.863 22.198 1.00 88.94 82 PRO A O 1
ATOM 613 N N . GLY A 1 83 ? -10.512 4.635 21.105 1.00 84.31 83 GLY A N 1
ATOM 614 C CA . GLY A 1 83 ? -9.480 4.824 20.089 1.00 84.31 83 GLY A CA 1
ATOM 615 C C . GLY A 1 83 ? -9.056 6.286 19.963 1.00 84.31 83 GLY A C 1
ATOM 616 O O . GLY A 1 83 ? -9.431 7.134 20.775 1.00 84.31 83 GLY A O 1
ATOM 617 N N . ALA A 1 84 ? -8.260 6.580 18.944 1.00 80.69 84 ALA A N 1
ATOM 618 C CA . ALA A 1 84 ? -7.863 7.936 18.607 1.00 80.69 84 ALA A CA 1
ATOM 619 C C . ALA A 1 84 ? -9.062 8.751 18.104 1.00 80.69 84 ALA A C 1
ATOM 621 O O . ALA A 1 84 ? -9.886 8.270 17.318 1.00 80.69 84 ALA A O 1
ATOM 622 N N . LEU A 1 85 ? -9.141 9.993 18.577 1.00 77.06 85 LEU A N 1
ATOM 623 C CA . LEU A 1 85 ? -10.101 10.998 18.134 1.00 77.06 85 LEU A CA 1
ATOM 624 C C . LEU A 1 85 ? -9.385 11.914 17.146 1.00 77.06 85 LEU A C 1
ATOM 626 O O . LEU A 1 85 ? -8.664 12.824 17.545 1.00 77.06 85 LEU A O 1
ATOM 630 N N . VAL A 1 86 ? -9.553 11.636 15.858 1.00 66.81 86 VAL A N 1
ATOM 631 C CA . VAL A 1 86 ? -8.960 12.434 14.782 1.00 66.81 86 VAL A CA 1
ATOM 632 C C . VAL A 1 86 ? -10.078 13.207 14.094 1.00 66.81 86 VAL A C 1
ATOM 634 O O . VAL A 1 86 ? -11.084 12.626 13.687 1.00 66.81 86 VAL A O 1
ATOM 637 N N . GLU A 1 87 ? -9.920 14.526 14.024 1.00 61.41 87 GLU A N 1
ATOM 638 C CA . GLU A 1 87 ? -10.844 15.431 13.344 1.00 61.41 87 GLU A CA 1
ATOM 639 C C . GLU A 1 87 ? -10.566 15.363 11.831 1.00 61.41 87 GLU A C 1
ATOM 641 O O . GLU A 1 87 ? -9.492 15.757 11.379 1.00 61.41 87 GLU A O 1
ATOM 646 N N . GLY A 1 88 ? -11.525 14.850 11.054 1.00 55.50 88 GLY A N 1
ATOM 647 C CA . GLY A 1 88 ? -11.471 14.842 9.586 1.00 55.50 88 GLY A CA 1
ATOM 648 C C . GLY A 1 88 ? -10.918 13.573 8.912 1.00 55.50 88 GLY A C 1
ATOM 649 O O . GLY A 1 88 ? -10.006 12.907 9.392 1.00 55.50 88 GLY A O 1
ATOM 650 N N . ASP A 1 89 ? -11.536 13.268 7.766 1.00 41.94 89 ASP A N 1
ATOM 651 C CA . ASP A 1 89 ? -11.159 12.368 6.670 1.00 41.94 89 ASP A CA 1
ATOM 652 C C . ASP A 1 89 ? -10.454 11.042 6.995 1.00 41.94 89 ASP A C 1
ATOM 654 O O . ASP A 1 89 ? -9.335 10.780 6.548 1.00 41.94 89 ASP A O 1
ATOM 658 N N . LEU A 1 90 ? -11.193 10.087 7.570 1.00 41.88 90 LEU A N 1
ATOM 659 C CA . LEU A 1 90 ? -10.957 8.692 7.190 1.00 41.88 90 LEU A CA 1
ATOM 660 C C . LEU A 1 90 ? -11.593 8.453 5.803 1.00 41.88 90 LEU A C 1
ATOM 662 O O . LEU A 1 90 ? -12.726 8.001 5.679 1.00 41.88 90 LEU A O 1
ATOM 666 N N . TYR A 1 91 ? -10.844 8.788 4.748 1.00 40.84 91 TYR A N 1
ATOM 667 C CA . TYR A 1 91 ? -11.152 8.530 3.332 1.00 40.84 91 TYR A CA 1
ATOM 668 C C . TYR A 1 91 ? -12.431 9.199 2.781 1.00 40.84 91 TYR A C 1
ATOM 670 O O . TYR A 1 91 ? -13.442 8.546 2.506 1.00 40.84 91 TYR A O 1
ATOM 678 N N . THR A 1 92 ? -12.329 10.477 2.407 1.00 41.72 92 THR A N 1
ATOM 679 C CA . THR A 1 92 ? -13.309 11.199 1.560 1.00 41.72 92 THR A CA 1
ATOM 680 C C . THR A 1 92 ? -13.541 10.575 0.172 1.00 41.72 92 THR A C 1
ATOM 682 O O . THR A 1 92 ? -14.390 11.039 -0.587 1.00 41.72 92 THR A O 1
ATOM 685 N N . VAL A 1 93 ? -12.852 9.482 -0.175 1.00 40.66 93 VAL A N 1
ATOM 686 C CA . VAL A 1 93 ? -13.065 8.745 -1.431 1.00 40.66 93 VAL A CA 1
ATOM 687 C C . VAL A 1 93 ? -14.221 7.730 -1.333 1.00 40.66 93 VAL A C 1
ATOM 689 O O . VAL A 1 93 ? -14.731 7.302 -2.366 1.00 40.66 93 VAL A O 1
ATOM 692 N N . CYS A 1 94 ? -14.709 7.390 -0.130 1.00 41.38 94 CYS A N 1
ATOM 693 C CA . CYS A 1 94 ? -15.733 6.344 0.053 1.00 41.38 94 CYS A CA 1
ATOM 694 C C . CYS A 1 94 ? -17.028 6.791 0.762 1.00 41.38 94 CYS A C 1
ATOM 696 O O . CYS A 1 94 ? -17.884 5.949 1.025 1.00 41.38 94 CYS A O 1
ATOM 698 N N . GLY A 1 95 ? -17.216 8.087 1.037 1.00 39.50 95 GLY A N 1
ATOM 699 C CA . GLY A 1 95 ? -18.473 8.599 1.604 1.00 39.50 95 GLY A CA 1
ATOM 700 C C . GLY A 1 95 ? -18.694 8.274 3.086 1.00 39.50 95 GLY A C 1
ATOM 701 O O . GLY A 1 95 ? -19.831 8.039 3.491 1.00 39.50 95 GLY A O 1
ATOM 702 N N . VAL A 1 96 ? -17.628 8.254 3.888 1.00 44.84 96 VAL A N 1
ATOM 703 C CA . VAL A 1 96 ? -17.729 8.189 5.354 1.00 44.84 96 VAL A CA 1
ATOM 704 C C . VAL A 1 96 ? -17.940 9.611 5.890 1.00 44.84 96 VAL A C 1
ATOM 706 O O . VAL A 1 96 ? -17.250 10.531 5.456 1.00 44.84 96 VAL A O 1
ATOM 709 N N . GLU A 1 97 ? -18.926 9.803 6.772 1.00 49.03 97 GLU A N 1
ATOM 710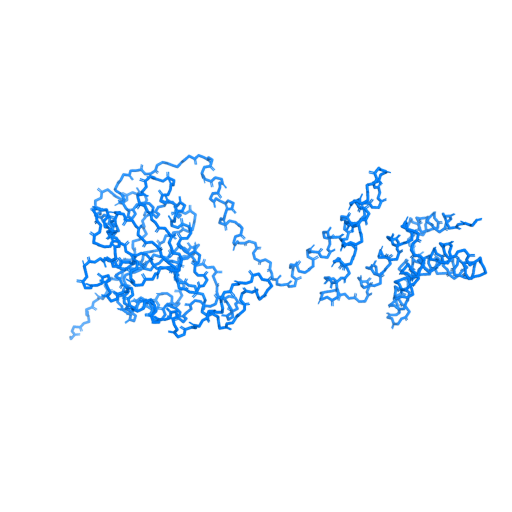 C CA . GLU A 1 97 ? -19.189 11.090 7.435 1.00 49.03 97 GLU A CA 1
ATOM 711 C C . GLU A 1 97 ? -17.962 11.532 8.256 1.00 49.03 97 GLU A C 1
ATOM 713 O O . GLU A 1 97 ? -17.342 10.718 8.943 1.00 49.03 97 GLU A O 1
ATOM 718 N N . GLU A 1 98 ? -17.603 12.818 8.171 1.00 57.53 98 GLU A N 1
ATOM 719 C CA . GLU A 1 98 ? -16.551 13.424 8.995 1.00 57.53 98 GLU A CA 1
ATOM 720 C C . GLU A 1 98 ? -16.853 13.190 10.486 1.00 57.53 98 GLU A C 1
ATOM 722 O O . GLU A 1 98 ? -17.954 13.484 10.959 1.00 57.53 98 GLU A O 1
ATOM 727 N N . ILE A 1 99 ? -15.876 12.679 11.244 1.00 62.28 99 ILE A N 1
ATOM 728 C CA . ILE A 1 99 ? -16.005 12.564 12.701 1.00 62.28 99 ILE A CA 1
ATOM 729 C C . ILE A 1 99 ? -15.900 13.971 13.297 1.00 62.28 99 ILE A C 1
ATOM 731 O O . ILE A 1 99 ? -14.809 14.521 13.447 1.00 62.28 99 ILE A O 1
ATOM 735 N N . ASP A 1 100 ? -17.042 14.547 13.665 1.00 79.06 100 ASP A N 1
ATOM 736 C CA . ASP A 1 100 ? -17.099 15.713 14.544 1.00 79.06 100 ASP A CA 1
ATOM 737 C C . ASP A 1 100 ? -16.782 15.251 15.973 1.00 79.06 100 ASP A C 1
ATOM 739 O O . ASP A 1 100 ? -17.600 14.620 16.650 1.00 79.06 100 ASP A O 1
ATOM 743 N N . VAL A 1 101 ? -15.568 15.561 16.435 1.00 79.88 101 VAL A N 1
ATOM 744 C CA . VAL A 1 101 ? -15.067 15.166 17.761 1.00 79.88 101 VAL A CA 1
ATOM 745 C C . VAL A 1 101 ? -15.998 15.648 18.882 1.00 79.88 101 VAL A C 1
ATOM 747 O O . VAL A 1 101 ? -16.185 14.945 19.875 1.00 79.88 101 VAL A O 1
ATOM 750 N N . GLY A 1 102 ? -16.624 16.819 18.736 1.00 83.75 102 GLY A N 1
ATOM 751 C CA . GLY A 1 102 ? -17.557 17.355 19.725 1.00 83.75 102 GLY A CA 1
ATOM 752 C C . GLY A 1 102 ? -18.867 16.568 19.790 1.00 83.75 102 GLY A C 1
ATOM 753 O O . GLY A 1 102 ? -19.364 16.276 20.886 1.00 83.75 102 GLY A O 1
ATOM 754 N N . GLN A 1 103 ? -19.417 16.187 18.635 1.00 86.00 103 GLN A N 1
ATOM 755 C CA . GLN A 1 103 ? -20.595 15.319 18.555 1.00 86.00 103 GLN A CA 1
ATOM 756 C C . GLN A 1 103 ? -20.293 13.920 19.090 1.00 86.00 103 GLN A C 1
ATOM 758 O O . GLN A 1 103 ? -21.097 13.372 19.844 1.00 86.00 103 GLN A O 1
ATOM 763 N N . GLU A 1 104 ? -19.121 13.379 18.769 1.00 87.00 104 GLU A N 1
ATOM 764 C CA . GLU A 1 104 ? -18.691 12.054 19.205 1.00 87.00 104 GLU A CA 1
ATOM 765 C C . GLU A 1 104 ? -18.510 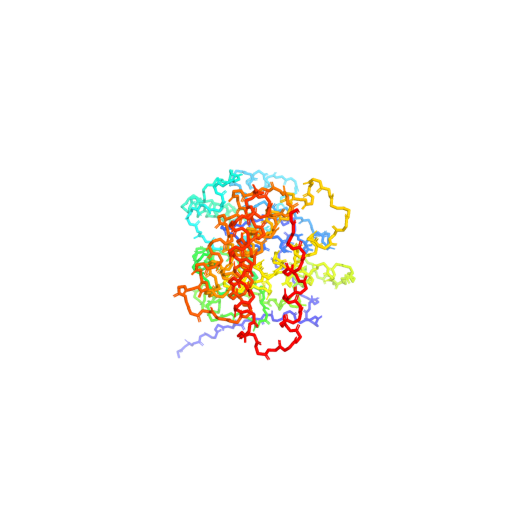11.986 20.729 1.00 87.00 104 GLU A C 1
ATOM 767 O O . GLU A 1 104 ? -19.025 11.084 21.396 1.00 87.00 104 GLU A O 1
ATOM 772 N N . ILE A 1 105 ? -17.879 13.004 21.317 1.00 88.56 105 ILE A N 1
ATOM 773 C CA . ILE A 1 105 ? -17.804 13.157 22.773 1.00 88.56 105 ILE A CA 1
ATOM 774 C C . ILE A 1 105 ? -19.212 13.235 23.377 1.00 88.56 105 ILE A C 1
ATOM 776 O O . ILE A 1 105 ? -19.523 12.503 24.319 1.00 88.56 105 ILE A O 1
ATOM 780 N N . SER A 1 106 ? -20.086 14.075 22.815 1.00 91.56 106 SER A N 1
ATOM 781 C CA . SER A 1 106 ? -21.458 14.255 23.311 1.00 91.56 106 SER A CA 1
ATOM 782 C C . SER A 1 106 ? -22.268 12.955 23.253 1.00 91.56 106 SER A C 1
ATOM 784 O O . SER A 1 106 ? -23.026 12.648 24.179 1.00 91.56 106 SER A O 1
ATOM 786 N N . ARG A 1 107 ? -22.095 12.158 22.191 1.00 93.06 107 ARG A N 1
ATOM 787 C CA . ARG A 1 107 ? -22.721 10.840 22.026 1.00 93.06 107 ARG A CA 1
ATOM 788 C C . ARG A 1 107 ? -22.319 9.912 23.166 1.00 93.06 107 ARG A C 1
ATOM 790 O O . ARG A 1 107 ? -23.185 9.362 23.846 1.00 93.06 107 ARG A O 1
ATOM 797 N N . ILE A 1 108 ? -21.021 9.799 23.427 1.00 94.19 108 ILE A N 1
ATOM 798 C CA . ILE A 1 108 ? -20.473 8.906 24.452 1.00 94.19 108 ILE A CA 1
ATOM 799 C C . ILE A 1 108 ? -20.875 9.351 25.860 1.00 94.19 108 ILE A C 1
ATOM 801 O O . ILE A 1 108 ? -21.295 8.524 26.671 1.00 94.19 108 ILE A O 1
ATOM 805 N N . GLU A 1 109 ? -20.846 10.651 26.155 1.00 94.38 109 GLU A N 1
ATOM 806 C CA . GLU A 1 109 ? -21.320 11.171 27.441 1.00 94.38 109 GLU A CA 1
ATOM 807 C C . GLU A 1 109 ? -22.803 10.863 27.693 1.00 94.38 109 GLU A C 1
ATOM 809 O O . GLU A 1 109 ? -23.177 10.487 28.811 1.00 94.38 109 GLU A O 1
ATOM 814 N N . ASN A 1 110 ? -23.642 10.965 26.659 1.00 96.06 110 ASN A N 1
ATOM 815 C CA . ASN A 1 110 ? -25.059 10.627 26.748 1.00 96.06 110 ASN A CA 1
ATOM 816 C C . ASN A 1 110 ? -25.279 9.129 26.988 1.00 96.06 110 ASN A C 1
ATOM 818 O O . ASN A 1 110 ? -26.053 8.776 27.882 1.00 96.06 110 ASN A O 1
ATOM 822 N N . LEU A 1 111 ? -24.569 8.254 26.267 1.00 96.81 111 LEU A N 1
ATOM 823 C CA . LEU A 1 111 ? -24.634 6.803 26.477 1.00 96.81 111 LEU A CA 1
ATOM 824 C C . LEU A 1 111 ? -24.249 6.426 27.913 1.00 96.81 111 LEU A C 1
ATOM 826 O O . LEU A 1 111 ? -24.994 5.717 28.590 1.00 96.81 111 LEU A O 1
ATOM 830 N N . ILE A 1 112 ? -23.145 6.974 28.425 1.00 95.56 112 ILE A N 1
ATOM 831 C CA . ILE A 1 112 ? -22.701 6.750 29.809 1.00 95.56 112 ILE A CA 1
ATOM 832 C C . ILE A 1 112 ? -23.748 7.256 30.810 1.00 95.56 112 ILE A C 1
ATOM 834 O O . ILE A 1 112 ? -24.040 6.587 31.803 1.00 95.56 112 ILE A O 1
ATOM 838 N N . SER A 1 113 ? -24.337 8.432 30.566 1.00 96.06 113 SER A N 1
ATOM 839 C CA . SER A 1 113 ? -25.389 8.993 31.424 1.00 96.06 113 SER A CA 1
ATOM 840 C C . SER A 1 113 ? -26.620 8.085 31.486 1.00 96.06 113 SER A C 1
ATOM 842 O O . SER A 1 113 ? -27.165 7.858 32.569 1.00 96.06 113 SER A O 1
ATOM 844 N N . ILE A 1 114 ? -27.049 7.546 30.340 1.00 97.50 114 ILE A N 1
ATOM 845 C CA . ILE A 1 114 ? -28.174 6.608 30.241 1.00 97.50 114 ILE A CA 1
ATOM 846 C C . ILE A 1 114 ? -27.852 5.313 30.991 1.00 97.50 114 ILE A C 1
ATOM 848 O O . ILE A 1 114 ? -28.643 4.908 31.847 1.00 97.50 114 ILE A O 1
ATOM 852 N N . ALA A 1 115 ? -26.680 4.719 30.741 1.00 96.00 115 ALA A N 1
ATOM 853 C CA . ALA A 1 115 ? -26.240 3.485 31.388 1.00 96.00 115 ALA A CA 1
ATOM 854 C C . ALA A 1 115 ? -26.257 3.629 32.917 1.00 96.00 115 ALA A C 1
ATOM 856 O O . ALA A 1 115 ? -26.936 2.871 33.612 1.00 96.00 115 ALA A O 1
ATOM 857 N N . LYS A 1 116 ? -25.646 4.700 33.441 1.00 93.56 116 LYS A N 1
ATOM 858 C CA . LYS A 1 116 ? -25.614 4.991 34.883 1.00 93.56 116 LYS A CA 1
ATOM 859 C C . LYS A 1 116 ? -27.000 5.197 35.487 1.00 93.56 116 LYS A C 1
ATOM 861 O O . LYS A 1 116 ? -27.282 4.661 36.557 1.00 93.56 116 LYS A O 1
ATOM 866 N N . LYS A 1 117 ? -27.894 5.937 34.818 1.00 95.81 117 LYS A N 1
ATOM 867 C CA . LYS A 1 117 ? -29.281 6.137 35.292 1.00 95.81 117 LYS A CA 1
ATOM 868 C C . LYS A 1 117 ? -30.076 4.833 35.344 1.00 95.81 117 LYS A C 1
ATOM 870 O O . LYS A 1 117 ? -30.974 4.708 36.173 1.00 95.81 117 LYS A O 1
ATOM 875 N N . ARG A 1 118 ? -29.766 3.891 34.454 1.00 95.06 118 ARG A N 1
ATOM 876 C CA . ARG A 1 118 ? -30.438 2.592 34.337 1.00 95.06 118 ARG A CA 1
ATOM 877 C C . ARG A 1 118 ? -29.723 1.479 35.112 1.00 95.06 118 ARG A C 1
ATOM 879 O O . ARG A 1 118 ? -30.218 0.359 35.125 1.00 95.06 118 ARG A O 1
ATOM 886 N N . GLY A 1 119 ? -28.616 1.788 35.793 1.00 92.38 119 GLY A N 1
ATOM 887 C CA . GLY A 1 119 ? -27.841 0.823 36.574 1.00 92.38 119 GLY A CA 1
ATOM 888 C C . GLY A 1 119 ? -27.087 -0.202 35.722 1.00 92.38 119 GLY A C 1
ATOM 889 O O . GLY A 1 119 ? -26.782 -1.283 36.218 1.00 92.38 119 GLY A O 1
ATOM 890 N N . VAL A 1 120 ? -26.816 0.120 34.455 1.00 94.06 120 VAL A N 1
ATOM 891 C CA . VAL A 1 120 ? -26.014 -0.705 33.547 1.00 94.06 120 VAL A CA 1
ATOM 892 C C . VAL A 1 120 ? -24.543 -0.316 33.702 1.00 94.06 120 VAL A C 1
ATOM 894 O O . VAL A 1 120 ? -24.222 0.858 33.498 1.00 94.06 120 VAL A O 1
ATOM 897 N N . PRO A 1 121 ? -23.652 -1.260 34.057 1.00 92.50 121 PRO A N 1
ATOM 898 C CA . PRO A 1 121 ? -22.222 -0.999 34.152 1.00 92.50 121 PRO A CA 1
ATOM 899 C C . PRO A 1 121 ? -21.628 -0.553 32.814 1.00 92.50 121 PRO A C 1
ATOM 901 O O . PRO A 1 121 ? -21.989 -1.079 31.757 1.00 92.50 121 PRO A O 1
ATOM 904 N N . VAL A 1 122 ? -20.694 0.390 32.878 1.00 93.81 122 VAL A N 1
ATOM 905 C CA . VAL A 1 122 ? -19.912 0.901 31.753 1.00 93.81 122 VAL A CA 1
ATOM 906 C C . VAL A 1 122 ? -18.487 0.380 31.867 1.00 93.81 122 VAL A C 1
ATOM 908 O O . VAL A 1 122 ? -17.776 0.685 32.824 1.00 93.81 122 VAL A O 1
ATOM 911 N N . VAL A 1 123 ? -18.045 -0.372 30.867 1.00 91.81 123 VAL A N 1
ATOM 912 C CA . VAL A 1 123 ? -16.713 -0.976 30.833 1.00 91.81 123 VAL A CA 1
ATOM 913 C C . VAL A 1 123 ? -15.932 -0.428 29.648 1.00 91.81 123 VAL A C 1
ATOM 915 O O . VAL A 1 123 ? -16.392 -0.493 28.509 1.00 91.81 123 VAL A O 1
ATOM 918 N N . ALA A 1 124 ? -14.739 0.106 29.902 1.00 90.69 124 ALA A N 1
ATOM 919 C CA . ALA A 1 124 ? -13.821 0.474 28.832 1.00 90.69 124 ALA A CA 1
ATOM 920 C C . ALA A 1 124 ? -12.977 -0.745 28.437 1.00 90.69 124 ALA A C 1
ATOM 922 O O . ALA A 1 124 ? -12.461 -1.434 29.316 1.00 90.69 124 ALA A O 1
ATOM 923 N N . ILE A 1 125 ? -12.807 -1.007 27.139 1.00 88.19 125 ILE A N 1
ATOM 924 C CA . ILE A 1 125 ? -11.932 -2.083 26.650 1.00 88.19 125 ILE A CA 1
ATOM 925 C C . ILE A 1 125 ? -10.949 -1.573 25.603 1.00 88.19 125 ILE A C 1
ATOM 927 O O . ILE A 1 125 ? -11.340 -0.972 24.607 1.00 88.19 125 ILE A O 1
ATOM 931 N N . HIS A 1 126 ? -9.665 -1.848 25.804 1.00 86.12 126 HIS A N 1
ATOM 932 C CA . HIS A 1 126 ? -8.625 -1.431 24.876 1.00 86.12 126 HIS A CA 1
ATOM 933 C C . HIS A 1 126 ? -7.554 -2.490 24.697 1.00 86.12 126 HIS A C 1
ATOM 935 O O . HIS A 1 126 ? -7.194 -3.205 25.632 1.00 86.12 126 HIS A O 1
ATOM 941 N N . ILE A 1 127 ? -7.028 -2.551 23.480 1.00 79.31 127 ILE A N 1
ATOM 942 C CA . ILE A 1 127 ? -5.906 -3.404 23.118 1.00 79.31 127 ILE A CA 1
ATOM 943 C C . ILE A 1 127 ? -4.694 -2.498 22.981 1.00 79.31 127 ILE A C 1
ATOM 945 O O . ILE A 1 127 ? -4.633 -1.659 22.087 1.00 79.31 127 ILE A O 1
ATOM 949 N N . GLU A 1 128 ? -3.743 -2.655 23.891 1.00 70.44 128 GLU A N 1
ATOM 950 C CA . GLU A 1 128 ? -2.548 -1.830 23.945 1.00 70.44 128 GLU A CA 1
ATOM 951 C C . GLU A 1 128 ? -1.628 -2.151 22.759 1.00 70.44 128 GLU A C 1
ATOM 953 O O . GLU A 1 128 ? -1.088 -3.256 22.640 1.00 70.44 128 GLU A O 1
ATOM 958 N N . GLY A 1 129 ? -1.465 -1.166 21.871 1.00 60.09 129 GLY A N 1
ATOM 959 C CA . GLY A 1 129 ? -0.636 -1.246 20.662 1.00 60.09 129 GLY A CA 1
ATOM 960 C C . GLY A 1 129 ? 0.575 -0.304 20.648 1.00 60.09 129 GLY A C 1
ATOM 961 O O . GLY A 1 129 ? 1.276 -0.251 19.641 1.00 60.09 129 GLY A O 1
ATOM 962 N N . GLY A 1 130 ? 0.826 0.429 21.741 1.00 54.44 130 GLY A N 1
ATOM 963 C CA . GLY A 1 130 ? 1.782 1.542 21.780 1.00 54.44 130 GLY A CA 1
ATOM 964 C C . GLY A 1 130 ? 1.271 2.791 21.042 1.00 54.44 130 GLY A C 1
ATOM 965 O O . GLY A 1 130 ? 0.478 2.699 20.110 1.00 54.44 130 GLY A O 1
ATOM 966 N N . PHE A 1 131 ? 1.714 3.979 21.467 1.00 58.69 131 PHE A N 1
ATOM 967 C CA . PHE A 1 131 ? 1.288 5.265 20.893 1.00 58.69 131 PHE A CA 1
ATOM 968 C C . PHE A 1 131 ? 2.354 5.783 19.917 1.00 58.69 131 PHE A C 1
ATOM 970 O O . PHE A 1 131 ? 3.302 6.456 20.320 1.00 58.69 131 PHE A O 1
ATOM 977 N N . THR A 1 132 ? 2.260 5.414 18.637 1.00 50.09 132 THR A N 1
ATOM 978 C CA . THR A 1 132 ? 3.332 5.671 17.652 1.00 50.09 132 THR A CA 1
ATOM 979 C C . THR A 1 132 ? 3.123 6.924 16.799 1.00 50.09 132 THR A C 1
ATOM 981 O O . THR A 1 132 ? 4.067 7.376 16.154 1.00 50.09 132 THR A O 1
ATOM 984 N N . SER A 1 133 ? 1.919 7.502 16.790 1.00 55.62 133 SER A N 1
ATOM 985 C CA . SER A 1 133 ? 1.597 8.765 16.112 1.00 55.62 133 SER A CA 1
ATOM 986 C C . SER A 1 133 ? 0.404 9.462 16.785 1.00 55.62 133 SER A C 1
ATOM 988 O O . SER A 1 133 ? -0.376 8.783 17.458 1.00 55.62 133 SER A O 1
ATOM 990 N N . PRO A 1 134 ? 0.226 10.787 16.601 1.00 59.44 134 PRO A N 1
ATOM 991 C CA . PRO A 1 134 ? -0.959 11.506 17.081 1.00 59.44 134 PRO A CA 1
ATOM 992 C C . PRO A 1 134 ? -2.279 10.914 16.563 1.00 59.44 134 PRO A C 1
ATOM 994 O O . PRO A 1 134 ? -3.243 10.828 17.312 1.00 59.44 134 PRO A O 1
ATOM 997 N N . ASP A 1 135 ? -2.294 10.418 15.321 1.00 62.47 135 ASP A N 1
ATOM 998 C CA . ASP A 1 135 ? -3.491 9.835 14.689 1.00 62.47 135 ASP A CA 1
ATOM 999 C C . ASP A 1 135 ? -3.913 8.482 15.288 1.00 62.47 135 ASP A C 1
ATOM 1001 O O . ASP A 1 135 ? -4.998 7.979 15.011 1.00 62.47 135 ASP A O 1
ATOM 1005 N N . ASN A 1 136 ? -3.049 7.880 16.109 1.00 64.38 136 ASN A N 1
ATOM 1006 C CA . ASN A 1 136 ? -3.294 6.622 16.812 1.00 64.38 136 ASN A CA 1
ATOM 1007 C C . ASN A 1 136 ? -3.215 6.798 18.334 1.00 64.38 136 ASN A C 1
ATOM 1009 O O . ASN A 1 136 ? -3.042 5.818 19.056 1.00 64.38 136 ASN A O 1
ATOM 1013 N N . ASP A 1 137 ? -3.304 8.034 18.825 1.00 75.81 137 ASP A N 1
ATOM 1014 C CA . ASP A 1 137 ? -3.234 8.355 20.243 1.00 75.81 137 ASP A CA 1
ATOM 1015 C C . ASP A 1 137 ? -4.639 8.341 20.881 1.00 75.81 137 ASP A C 1
ATOM 1017 O O . ASP A 1 137 ? -5.420 9.276 20.687 1.00 75.81 137 ASP A O 1
ATOM 1021 N N . PRO A 1 138 ? -4.998 7.308 21.667 1.00 80.62 138 PRO A N 1
ATOM 1022 C CA . PRO A 1 138 ? -6.314 7.205 22.273 1.00 80.62 138 PRO A CA 1
ATOM 1023 C C . PRO A 1 138 ? -6.419 8.013 23.573 1.00 80.62 138 PRO A C 1
ATOM 1025 O O . PRO A 1 138 ? -7.469 7.988 24.209 1.00 80.62 138 PRO A O 1
ATOM 1028 N N . ARG A 1 139 ? -5.363 8.716 24.014 1.00 84.69 139 ARG A N 1
ATOM 1029 C CA . ARG A 1 139 ? -5.359 9.391 25.323 1.00 84.69 139 ARG A CA 1
ATOM 1030 C C . ARG A 1 139 ? -6.533 10.348 25.484 1.00 84.69 139 ARG A C 1
ATOM 1032 O O . ARG A 1 139 ? -7.181 10.338 26.520 1.00 84.69 139 ARG A O 1
ATOM 1039 N N . GLN A 1 140 ? -6.891 11.088 24.436 1.00 85.25 140 GLN A N 1
ATOM 1040 C CA . GLN A 1 140 ? -8.033 12.003 24.491 1.00 85.25 140 GLN A CA 1
ATOM 1041 C C . GLN A 1 140 ? -9.358 11.285 24.799 1.00 85.25 140 GLN A C 1
ATOM 1043 O O . GLN A 1 140 ? -10.165 11.790 25.582 1.00 85.25 140 GLN A O 1
ATOM 1048 N N . SER A 1 141 ? -9.602 10.115 24.199 1.00 87.31 141 SER A N 1
ATOM 1049 C CA . SER A 1 141 ? -10.827 9.356 24.460 1.00 87.31 141 SER A CA 1
ATOM 1050 C C . SER A 1 141 ? -10.795 8.698 25.837 1.00 87.31 141 SER A C 1
ATOM 1052 O O . SER A 1 141 ? -11.815 8.668 26.525 1.00 87.31 141 SER A O 1
ATOM 1054 N N . PHE A 1 142 ? -9.626 8.243 26.283 1.00 85.75 142 PHE A N 1
ATOM 1055 C CA . PHE A 1 142 ? -9.431 7.671 27.609 1.00 85.75 142 PHE A CA 1
ATOM 1056 C C . PHE A 1 142 ? -9.563 8.686 28.740 1.00 85.75 142 PHE A C 1
ATOM 1058 O O . PHE A 1 142 ? -10.295 8.419 29.690 1.00 85.75 142 PHE A O 1
ATOM 1065 N N . ASP A 1 143 ? -8.946 9.858 28.630 1.00 85.12 143 ASP A N 1
ATOM 1066 C CA . ASP A 1 143 ? -9.044 10.923 29.631 1.00 85.12 143 ASP A CA 1
ATOM 1067 C C . ASP A 1 143 ? -10.511 11.363 29.825 1.00 85.12 143 ASP A C 1
ATOM 1069 O O . ASP A 1 143 ? -10.929 11.725 30.926 1.00 85.12 143 ASP A O 1
ATOM 1073 N N . LEU A 1 144 ? -11.328 11.271 28.767 1.00 82.75 144 LEU A N 1
ATOM 1074 C CA . LEU A 1 144 ? -12.763 11.550 28.809 1.00 82.75 144 LEU A CA 1
ATOM 1075 C C . LEU A 1 144 ? -13.599 10.394 29.387 1.00 82.75 144 LEU A C 1
ATOM 1077 O O . LEU A 1 144 ? -14.534 10.622 30.167 1.00 82.75 144 LEU A O 1
ATOM 1081 N N . LEU A 1 145 ? -13.307 9.164 28.960 1.00 85.00 145 LEU A N 1
ATOM 1082 C CA . LEU A 1 145 ? -14.086 7.963 29.264 1.00 85.00 145 LEU A CA 1
ATOM 1083 C C . LEU A 1 145 ? -13.766 7.398 30.651 1.00 85.00 145 LEU A C 1
ATOM 1085 O O . LEU A 1 145 ? -14.682 7.074 31.410 1.00 85.00 145 LEU A O 1
ATOM 1089 N N . MET A 1 146 ? -12.478 7.272 30.983 1.00 80.06 146 MET A N 1
ATOM 1090 C CA . MET A 1 146 ? -11.999 6.515 32.145 1.00 80.06 146 MET A CA 1
ATOM 1091 C C . MET A 1 146 ? -12.554 7.020 33.471 1.00 80.06 146 MET A C 1
ATOM 1093 O O . MET A 1 146 ? -13.051 6.181 34.215 1.00 80.06 146 MET A O 1
ATOM 1097 N N . PRO A 1 147 ? -12.622 8.336 33.762 1.00 84.75 147 PRO A N 1
ATOM 1098 C CA . PRO A 1 147 ? -13.207 8.820 35.016 1.00 84.75 147 PRO A CA 1
ATOM 1099 C C . PRO A 1 147 ? -14.684 8.441 35.208 1.00 84.75 147 PRO A C 1
ATOM 1101 O O . PRO A 1 147 ? -15.253 8.640 36.282 1.00 84.75 147 PRO A O 1
ATOM 1104 N N . LYS A 1 148 ? -15.349 7.960 34.151 1.00 88.12 148 LYS A N 1
ATOM 1105 C CA . LYS A 1 148 ? -16.771 7.631 34.146 1.00 88.12 148 LYS A CA 1
ATOM 1106 C C . LYS A 1 148 ? -17.040 6.134 33.966 1.00 88.12 148 LYS A C 1
ATOM 1108 O O . LYS A 1 148 ? -18.210 5.772 34.091 1.00 88.12 148 LYS A O 1
ATOM 1113 N N . ALA A 1 149 ? -16.031 5.307 33.706 1.00 89.00 149 ALA A N 1
ATOM 1114 C CA . ALA A 1 149 ? -16.172 3.858 33.605 1.00 89.00 149 ALA A CA 1
ATOM 1115 C C . ALA A 1 149 ? -16.195 3.200 34.995 1.00 89.00 149 ALA A C 1
ATOM 1117 O O . ALA A 1 149 ? -15.640 3.732 35.954 1.00 89.00 149 ALA A O 1
ATOM 1118 N N . ASP A 1 150 ? -16.836 2.038 35.096 1.00 88.44 150 ASP A N 1
ATOM 1119 C CA . ASP A 1 150 ? -16.819 1.204 36.300 1.00 88.44 150 ASP A CA 1
ATOM 1120 C C . ASP A 1 150 ? -15.554 0.329 36.342 1.00 88.44 150 ASP A C 1
ATOM 1122 O O . ASP A 1 150 ? -14.956 0.148 37.403 1.00 88.44 150 ASP A O 1
ATOM 1126 N N . TYR A 1 151 ? -15.111 -0.162 35.177 1.00 84.12 151 TYR A N 1
ATOM 1127 C CA . TYR A 1 151 ? -13.898 -0.968 35.013 1.00 84.12 151 TYR A CA 1
ATOM 1128 C C . TYR A 1 151 ? -13.214 -0.696 33.680 1.00 84.12 151 TYR A C 1
ATOM 1130 O O . TYR A 1 151 ? -13.840 -0.255 32.711 1.00 84.12 151 TYR A O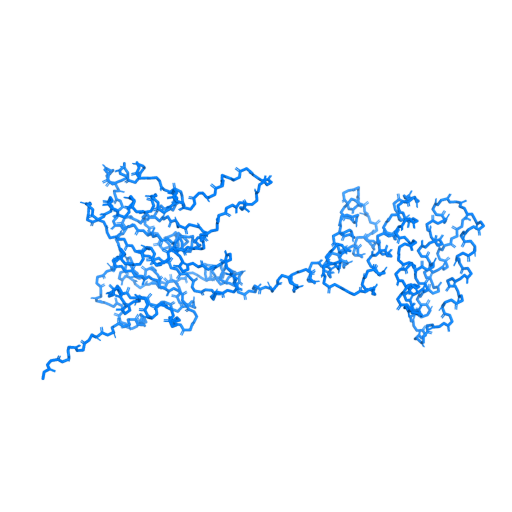 1
ATOM 1138 N N . ILE A 1 152 ? -11.930 -1.040 33.624 1.00 84.94 152 ILE A N 1
ATOM 1139 C CA . ILE A 1 152 ? -11.118 -0.943 32.416 1.00 84.94 152 ILE A CA 1
ATOM 1140 C C . ILE A 1 152 ? -10.471 -2.288 32.162 1.00 84.94 152 ILE A C 1
ATOM 1142 O O . ILE A 1 152 ? -9.786 -2.827 33.026 1.00 84.94 152 ILE A O 1
ATOM 1146 N N . ILE A 1 153 ? -10.676 -2.818 30.966 1.00 86.06 153 ILE A N 1
ATOM 1147 C CA . ILE A 1 153 ? -10.021 -4.026 30.488 1.00 86.06 153 ILE A CA 1
ATOM 1148 C C . ILE A 1 153 ? -8.933 -3.601 29.523 1.00 86.06 153 ILE A C 1
ATOM 1150 O O . ILE A 1 153 ? -9.203 -3.017 28.472 1.00 86.06 153 ILE A O 1
ATOM 1154 N N . LEU A 1 154 ? -7.701 -3.921 29.887 1.00 83.44 154 LEU A N 1
ATOM 1155 C CA . LEU A 1 154 ? -6.535 -3.649 29.072 1.00 83.44 154 LEU A CA 1
ATOM 1156 C C . LEU A 1 154 ? -5.959 -4.966 28.570 1.00 83.44 154 LEU A C 1
ATOM 1158 O O . LEU A 1 154 ? -5.446 -5.765 29.350 1.00 83.44 154 LEU A O 1
ATOM 1162 N N . VAL A 1 155 ? -6.030 -5.189 27.264 1.00 80.94 155 VAL A N 1
ATOM 1163 C CA . VAL A 1 155 ? -5.374 -6.317 26.607 1.00 80.94 155 VAL A CA 1
ATOM 1164 C C . VAL A 1 155 ? -3.976 -5.869 26.193 1.00 80.94 155 VAL A C 1
ATOM 1166 O O . VAL A 1 155 ? -3.841 -5.077 25.269 1.00 80.94 155 VAL A O 1
ATOM 1169 N N . SER A 1 156 ? -2.931 -6.352 26.864 1.00 77.31 156 SER A N 1
ATOM 1170 C CA . SER A 1 156 ? -1.556 -5.859 26.680 1.00 77.31 156 SER A CA 1
ATOM 1171 C C . SER A 1 156 ? -0.529 -6.982 26.606 1.00 77.31 156 SER A C 1
ATOM 1173 O O . SER A 1 156 ? -0.703 -8.028 27.221 1.00 77.31 156 SER A O 1
ATOM 1175 N N . ARG A 1 157 ? 0.565 -6.794 25.858 1.00 71.56 157 ARG A N 1
ATOM 1176 C CA . ARG A 1 157 ? 1.673 -7.770 25.819 1.00 71.56 157 ARG A CA 1
ATOM 1177 C C . ARG A 1 157 ? 2.500 -7.766 27.102 1.00 71.56 157 ARG A C 1
ATOM 1179 O O . ARG A 1 157 ? 2.865 -8.832 27.582 1.00 71.56 157 ARG A O 1
ATOM 1186 N N . GLU A 1 158 ? 2.787 -6.584 27.639 1.00 76.00 158 GLU A N 1
ATOM 1187 C CA . GLU A 1 158 ? 3.768 -6.395 28.720 1.00 76.00 158 GLU A CA 1
ATOM 1188 C C . GLU A 1 158 ? 3.117 -5.968 30.045 1.00 76.00 158 GLU A C 1
ATOM 1190 O O . GLU A 1 158 ? 3.795 -5.813 31.059 1.00 76.00 158 GLU A O 1
ATOM 1195 N N . GLY A 1 159 ? 1.788 -5.838 30.056 1.00 76.94 159 GLY A N 1
ATOM 1196 C CA . GLY A 1 159 ? 1.054 -5.228 31.159 1.00 76.94 159 GLY A CA 1
ATOM 1197 C C . GLY A 1 159 ? 0.861 -3.727 30.933 1.00 76.94 159 GLY A C 1
ATOM 1198 O O . GLY A 1 159 ? 1.213 -3.213 29.876 1.00 76.94 159 GLY A O 1
ATOM 1199 N N . PRO A 1 160 ? 0.256 -3.022 31.896 1.00 81.88 160 PRO A N 1
ATOM 1200 C CA . PRO A 1 160 ? -0.162 -1.648 31.678 1.00 81.88 160 PRO A CA 1
ATOM 1201 C C . PRO A 1 160 ? 1.034 -0.709 31.547 1.00 81.88 160 PRO A C 1
ATOM 1203 O O . PRO A 1 160 ? 1.926 -0.720 32.397 1.00 81.88 160 PRO A O 1
ATOM 1206 N N . SER A 1 161 ? 1.029 0.151 30.527 1.00 82.62 161 SER A N 1
ATOM 1207 C CA . SER A 1 161 ? 1.989 1.257 30.444 1.00 82.62 161 SER A CA 1
ATOM 1208 C C . SER A 1 161 ? 1.882 2.227 31.628 1.00 82.62 161 SER A C 1
ATOM 1210 O O . SER A 1 161 ? 0.908 2.237 32.393 1.00 82.62 161 SER A O 1
ATOM 1212 N N . GLU A 1 162 ? 2.892 3.093 31.766 1.00 85.06 162 GLU A N 1
ATOM 1213 C CA . GLU A 1 162 ? 2.913 4.164 32.772 1.00 85.06 162 GLU A CA 1
ATOM 1214 C C . GLU A 1 162 ? 1.668 5.059 32.685 1.00 85.06 162 GLU A C 1
ATOM 1216 O O . GLU A 1 162 ? 1.135 5.455 33.718 1.00 85.06 162 GLU A O 1
ATOM 1221 N N . TYR A 1 163 ? 1.158 5.313 31.473 1.00 85.94 163 TYR A N 1
ATOM 1222 C CA . TYR A 1 163 ? -0.063 6.091 31.258 1.00 85.94 163 TYR A CA 1
ATOM 1223 C C . TYR A 1 163 ? -1.291 5.428 31.897 1.00 85.94 163 TYR A C 1
ATOM 1225 O O . TYR A 1 163 ? -1.956 6.049 32.724 1.00 85.94 163 TYR A O 1
ATOM 1233 N N . PHE A 1 164 ? -1.574 4.160 31.572 1.00 85.56 164 PHE A N 1
ATOM 1234 C CA . PHE A 1 164 ? -2.737 3.459 32.131 1.00 85.56 164 PHE A CA 1
ATOM 1235 C C . PHE A 1 164 ? -2.618 3.235 33.634 1.00 85.56 164 PHE A C 1
ATOM 1237 O O . PHE A 1 164 ? -3.620 3.296 34.349 1.00 85.56 164 PHE A O 1
ATOM 1244 N N . SER A 1 165 ? -1.394 3.015 34.114 1.00 86.88 165 SER A N 1
ATOM 1245 C CA . SER A 1 165 ? -1.112 2.912 35.543 1.00 86.88 165 SER A CA 1
ATOM 1246 C C . SER A 1 165 ? -1.445 4.228 36.252 1.00 86.88 165 SER A C 1
ATOM 1248 O O . SER A 1 165 ? -2.253 4.227 37.177 1.00 86.88 165 SER A O 1
ATOM 1250 N N . ALA A 1 166 ? -0.917 5.357 35.768 1.00 87.12 166 ALA A N 1
ATOM 1251 C CA . ALA A 1 166 ? -1.173 6.679 36.340 1.00 87.12 166 ALA A CA 1
ATOM 1252 C C . ALA A 1 166 ? -2.656 7.073 36.276 1.00 87.12 166 ALA A C 1
ATOM 1254 O O . ALA A 1 166 ? -3.207 7.582 37.250 1.00 87.12 166 ALA A O 1
ATOM 1255 N N . LEU A 1 167 ? -3.331 6.794 35.161 1.00 84.62 167 LEU A N 1
ATOM 1256 C CA . LEU A 1 167 ? -4.735 7.154 34.990 1.00 84.62 167 LEU A CA 1
ATOM 1257 C C . LEU A 1 167 ? -5.665 6.299 35.870 1.00 84.62 167 LEU A C 1
ATOM 1259 O O . LEU A 1 167 ? -6.670 6.802 36.374 1.00 84.62 167 LEU A O 1
ATOM 1263 N N . SER A 1 168 ? -5.317 5.034 36.133 1.00 85.31 168 SER A N 1
ATOM 1264 C CA . SER A 1 168 ? -6.002 4.212 37.143 1.00 85.31 168 SER A CA 1
ATOM 1265 C C . SER A 1 168 ? -5.790 4.757 38.565 1.00 85.31 168 SER A C 1
ATOM 1267 O O . SER A 1 168 ? -6.754 4.824 39.327 1.00 85.31 168 SER A O 1
ATOM 1269 N N . GLU A 1 169 ? -4.578 5.219 38.913 1.00 86.88 169 GLU A N 1
ATOM 1270 C CA . GLU A 1 169 ? -4.305 5.879 40.208 1.00 86.88 169 GLU A CA 1
ATOM 1271 C C . GLU A 1 169 ? -5.126 7.150 40.395 1.00 86.88 169 GLU A C 1
ATOM 1273 O O . GLU A 1 169 ? -5.722 7.357 41.453 1.00 86.88 169 GLU A O 1
ATOM 1278 N N . GLU A 1 170 ? -5.149 8.001 39.371 1.00 87.31 170 GLU A N 1
ATOM 1279 C CA . GLU A 1 170 ? -5.799 9.306 39.419 1.00 87.31 170 GLU A CA 1
ATOM 1280 C C . GLU A 1 170 ? -7.324 9.184 39.511 1.00 87.31 170 GLU A C 1
ATOM 1282 O O . GLU A 1 170 ? -7.964 9.889 40.294 1.00 87.31 170 GLU A O 1
ATOM 1287 N N . THR A 1 171 ? -7.913 8.273 38.735 1.00 85.06 171 THR A N 1
ATOM 1288 C CA . THR A 1 171 ? -9.372 8.097 38.672 1.00 85.06 171 THR A CA 1
ATOM 1289 C C . THR A 1 171 ? -9.916 7.157 39.747 1.00 85.06 171 THR A C 1
ATOM 1291 O O . THR A 1 171 ? -11.104 7.213 40.065 1.00 85.06 171 THR A O 1
ATOM 1294 N N . GLY A 1 172 ? -9.074 6.283 40.306 1.00 84.12 172 GLY A N 1
ATOM 1295 C CA . GLY A 1 172 ? -9.485 5.210 41.212 1.00 84.12 172 GLY A CA 1
ATOM 1296 C C . GLY A 1 172 ? -10.255 4.073 40.528 1.00 84.12 172 GLY A C 1
ATOM 1297 O O . GLY A 1 172 ? -10.782 3.200 41.220 1.00 84.12 172 GLY A O 1
ATOM 1298 N N . VAL A 1 173 ? -10.341 4.072 39.193 1.00 84.62 173 VAL A N 1
ATOM 1299 C CA . VAL A 1 173 ? -11.022 3.027 38.420 1.00 84.62 173 VAL A CA 1
ATOM 1300 C C . VAL A 1 173 ? -10.118 1.807 38.286 1.00 84.62 173 VAL A C 1
ATOM 1302 O O . VAL A 1 173 ? -8.928 1.918 37.984 1.00 84.62 173 VAL A O 1
ATOM 1305 N N . GLN A 1 174 ? -10.687 0.622 38.514 1.00 82.88 174 GLN A N 1
ATOM 1306 C CA . GLN A 1 174 ? -9.936 -0.627 38.493 1.00 82.88 174 GLN A CA 1
ATOM 1307 C C . GLN A 1 174 ? -9.505 -1.008 37.071 1.00 82.88 174 GLN A C 1
ATOM 1309 O O . GLN A 1 174 ? -10.319 -1.063 36.147 1.00 82.88 174 GLN A O 1
ATOM 1314 N N . LEU A 1 175 ? -8.225 -1.364 36.947 1.00 81.94 175 LEU A N 1
ATOM 1315 C CA . LEU A 1 175 ? -7.619 -1.888 35.731 1.00 81.94 175 LEU A CA 1
ATOM 1316 C C . LEU A 1 175 ? -7.506 -3.422 35.788 1.00 81.94 175 LEU A C 1
ATOM 1318 O O . LEU A 1 175 ? -6.858 -3.982 36.675 1.00 81.94 175 LEU A O 1
ATOM 1322 N N . ILE A 1 176 ? -8.132 -4.099 34.828 1.00 83.31 176 ILE A N 1
ATOM 1323 C CA . ILE A 1 176 ? -8.056 -5.543 34.597 1.00 83.31 176 ILE A CA 1
ATOM 1324 C C . ILE A 1 176 ? -7.144 -5.768 33.391 1.00 83.31 176 ILE A C 1
ATOM 1326 O O . ILE A 1 176 ? -7.552 -5.599 32.243 1.00 83.31 176 ILE A O 1
ATOM 1330 N N . CYS A 1 177 ? -5.896 -6.147 33.652 1.00 79.19 177 CYS A N 1
ATOM 1331 C CA . CYS A 1 177 ? -4.921 -6.412 32.600 1.00 79.19 177 CYS A CA 1
ATOM 1332 C C . CYS A 1 177 ? -4.975 -7.877 32.166 1.00 79.19 177 CYS A C 1
ATOM 1334 O O . CYS A 1 177 ? -4.744 -8.786 32.966 1.00 79.19 177 CYS A O 1
ATOM 1336 N N . ILE A 1 178 ? -5.233 -8.098 30.883 1.00 77.38 178 ILE A N 1
ATOM 1337 C CA . ILE A 1 178 ? -5.229 -9.408 30.241 1.00 77.38 178 ILE A CA 1
ATOM 1338 C C . ILE A 1 178 ? -4.023 -9.453 29.312 1.00 77.38 178 ILE A C 1
ATOM 1340 O O . ILE A 1 178 ? -3.868 -8.603 28.436 1.00 77.38 178 ILE A O 1
ATOM 1344 N N . LEU A 1 179 ? -3.150 -10.445 29.501 1.00 72.00 179 LEU A N 1
ATOM 1345 C CA . LEU A 1 179 ? -2.015 -10.612 28.600 1.00 72.00 179 LEU A CA 1
ATOM 1346 C C . LEU A 1 179 ? -2.516 -10.907 27.184 1.00 72.00 179 LEU A C 1
ATOM 1348 O O . LEU A 1 179 ? -3.447 -11.690 27.002 1.00 72.00 179 LEU A O 1
ATOM 1352 N N . ARG A 1 180 ? -1.895 -10.302 26.172 1.00 67.62 180 ARG A N 1
ATOM 1353 C CA . ARG A 1 180 ? -2.345 -10.408 24.778 1.00 67.62 180 ARG A CA 1
ATOM 1354 C C . ARG A 1 180 ? -2.364 -11.850 24.281 1.00 67.62 180 ARG A C 1
ATOM 1356 O O . ARG A 1 180 ? -3.270 -12.210 23.561 1.00 67.62 180 ARG A O 1
ATOM 1363 N N . GLU A 1 181 ? -1.446 -12.707 24.715 1.00 66.44 181 GLU A N 1
ATOM 1364 C CA . GLU A 1 181 ? -1.437 -14.152 24.389 1.00 66.44 181 GLU A CA 1
ATOM 1365 C C . GLU A 1 181 ? -2.579 -14.944 25.056 1.00 66.44 181 GLU A C 1
ATOM 1367 O O . GLU A 1 181 ? -2.718 -16.158 24.919 1.00 66.44 181 GLU A O 1
ATOM 1372 N N . SER A 1 182 ? -3.362 -14.253 25.869 1.00 67.75 182 SER A N 1
ATOM 1373 C CA . SER A 1 182 ? -4.353 -14.781 26.786 1.00 67.75 182 SER A CA 1
ATOM 1374 C C . SER A 1 182 ? -5.679 -14.021 26.655 1.00 67.75 182 SER A C 1
ATOM 1376 O O . SER A 1 182 ? -6.529 -14.120 27.539 1.00 67.75 182 SER A O 1
ATOM 1378 N N . PHE A 1 183 ? -5.884 -13.272 25.559 1.00 68.94 183 PHE A N 1
ATOM 1379 C CA . PHE A 1 183 ? -7.083 -12.452 25.351 1.00 68.94 183 PHE A CA 1
ATOM 1380 C C . PHE A 1 183 ? -8.370 -13.301 25.333 1.00 68.94 183 PHE A C 1
ATOM 1382 O O . PHE A 1 183 ? -9.426 -12.778 25.663 1.00 68.94 183 PHE A O 1
ATOM 1389 N N . GLN A 1 184 ? -8.315 -14.614 25.050 1.00 64.38 184 GLN A N 1
ATOM 1390 C CA . GLN A 1 184 ? -9.482 -15.499 25.194 1.00 64.38 184 GLN A CA 1
ATOM 1391 C C . GLN A 1 184 ? -10.058 -15.517 26.622 1.00 64.38 184 GLN A C 1
ATOM 1393 O O . GLN A 1 184 ? -11.236 -15.802 26.817 1.00 64.38 184 GLN A O 1
ATOM 1398 N N . PHE A 1 185 ? -9.268 -15.151 27.639 1.00 68.69 185 PHE A N 1
ATOM 1399 C CA . PHE A 1 185 ? -9.774 -14.981 29.002 1.00 68.69 185 PHE A CA 1
ATOM 1400 C C . PHE A 1 185 ? -10.654 -13.742 29.179 1.00 68.69 185 PHE A C 1
ATOM 1402 O O . PHE A 1 185 ? -11.252 -13.599 30.241 1.00 68.69 185 PHE A O 1
ATOM 1409 N N . ILE A 1 186 ? -10.824 -12.899 28.154 1.00 73.06 186 ILE A N 1
ATOM 1410 C CA . ILE A 1 186 ? -11.918 -11.920 28.111 1.00 73.06 186 ILE A CA 1
ATOM 1411 C C . ILE A 1 186 ? -13.257 -12.635 28.331 1.00 73.06 186 ILE A C 1
ATOM 1413 O O . ILE A 1 186 ? -14.108 -12.103 29.034 1.00 73.06 186 ILE A O 1
ATOM 1417 N N . ALA A 1 187 ? -13.433 -13.873 27.851 1.00 67.88 187 ALA A N 1
ATOM 1418 C CA . ALA A 1 187 ? -14.668 -14.610 28.099 1.00 67.88 187 ALA A CA 1
ATOM 1419 C C . ALA A 1 187 ? -14.906 -14.950 29.591 1.00 67.88 187 ALA A C 1
ATOM 1421 O O . ALA A 1 187 ? -16.060 -15.032 30.015 1.00 67.88 187 ALA A O 1
ATOM 1422 N N . LEU A 1 188 ? -13.854 -15.035 30.424 1.00 68.75 188 LEU A N 1
ATOM 1423 C CA . LEU A 1 188 ? -13.997 -15.204 31.883 1.00 68.75 188 LEU A CA 1
ATOM 1424 C C . LEU A 1 188 ? -14.622 -13.977 32.565 1.00 68.75 188 LEU A C 1
ATOM 1426 O O . LEU A 1 188 ? -15.025 -14.050 33.723 1.00 68.75 188 LEU A O 1
ATOM 1430 N N . LEU A 1 189 ? -14.718 -12.845 31.862 1.00 71.50 189 LEU A N 1
ATOM 1431 C CA . LEU A 1 189 ? -15.426 -11.671 32.363 1.00 71.50 189 LEU A CA 1
ATOM 1432 C C . LEU A 1 189 ? -16.947 -11.853 32.358 1.00 71.50 189 LEU A C 1
ATOM 1434 O O . LEU A 1 189 ? -17.636 -11.076 33.016 1.00 71.50 189 LEU A O 1
ATOM 1438 N N . PHE A 1 190 ? -17.449 -12.862 31.638 1.00 75.00 190 PHE A N 1
ATOM 1439 C CA . PHE A 1 190 ? -18.877 -13.120 31.438 1.00 75.00 190 PHE A CA 1
ATOM 1440 C C . PHE A 1 190 ? -19.332 -14.468 32.005 1.00 75.00 190 PHE A C 1
ATOM 1442 O O . PHE A 1 190 ? -20.518 -14.647 32.271 1.00 75.00 190 PHE A O 1
ATOM 1449 N N . THR A 1 191 ? -18.413 -15.419 32.197 1.00 67.12 191 THR A N 1
ATOM 1450 C CA . THR A 1 191 ? -18.719 -16.752 32.729 1.00 67.12 191 THR A CA 1
ATOM 1451 C C . THR A 1 191 ? -17.631 -17.260 33.672 1.00 67.12 191 THR A C 1
ATOM 1453 O O . THR A 1 191 ? -16.449 -16.973 33.499 1.00 67.12 191 THR A O 1
ATOM 1456 N N . SER A 1 192 ? -18.038 -18.041 34.673 1.00 61.56 192 SER A N 1
ATOM 1457 C CA . SER A 1 192 ? -17.142 -18.781 35.569 1.00 61.56 192 SER A CA 1
ATOM 1458 C C . SER A 1 192 ? -16.738 -20.155 35.016 1.00 61.56 192 SER A C 1
ATOM 1460 O O . SER A 1 192 ? -15.940 -20.860 35.642 1.00 61.56 192 SER A O 1
ATOM 1462 N N . ASP A 1 193 ? -17.271 -20.550 33.856 1.00 58.19 193 ASP A N 1
ATOM 1463 C CA . ASP A 1 193 ? -16.973 -21.836 33.237 1.00 58.19 193 ASP A CA 1
ATOM 1464 C C . ASP A 1 193 ? -15.560 -21.884 32.647 1.00 58.19 193 ASP A C 1
ATOM 1466 O O . ASP A 1 193 ? -14.987 -20.898 32.177 1.00 58.19 193 ASP A O 1
ATOM 1470 N N . ARG A 1 194 ? -14.979 -23.086 32.656 1.00 55.81 194 ARG A N 1
ATOM 1471 C CA . ARG A 1 194 ? -13.657 -23.330 32.082 1.00 55.81 194 ARG A CA 1
ATOM 1472 C C . ARG A 1 194 ? -13.747 -23.231 30.559 1.00 55.81 194 ARG A C 1
ATOM 1474 O O . ARG A 1 194 ? -14.386 -24.061 29.921 1.00 55.81 194 ARG A O 1
ATOM 1481 N N . ILE A 1 195 ? -13.083 -22.234 29.989 1.00 57.75 195 ILE A N 1
ATOM 1482 C CA . ILE A 1 195 ? -13.073 -21.999 28.546 1.00 57.75 195 ILE A CA 1
ATOM 1483 C C . ILE A 1 195 ? -12.028 -22.900 27.876 1.00 57.75 195 ILE A C 1
ATOM 1485 O O . ILE A 1 195 ? -10.825 -22.725 28.079 1.00 57.75 195 ILE A O 1
ATOM 1489 N N . GLU A 1 196 ? -12.484 -23.859 27.070 1.00 57.25 196 GLU A N 1
ATOM 1490 C CA . GLU A 1 196 ? -11.645 -24.599 26.122 1.00 57.25 196 GLU A CA 1
ATOM 1491 C C . GLU A 1 196 ? -11.845 -24.023 24.718 1.00 57.25 196 GLU A C 1
ATOM 1493 O O . GLU A 1 196 ? -12.970 -23.870 24.246 1.00 57.25 196 GLU A O 1
ATOM 1498 N N . MET A 1 197 ? -10.744 -23.672 24.058 1.00 58.97 197 MET A N 1
ATOM 1499 C CA . MET A 1 197 ? -10.756 -23.023 22.749 1.00 58.97 197 MET A CA 1
ATOM 1500 C C . MET A 1 197 ? -10.451 -24.051 21.659 1.00 58.97 197 MET A C 1
ATOM 1502 O O . MET A 1 197 ? -9.531 -24.860 21.817 1.00 58.97 197 MET A O 1
ATOM 1506 N N . ARG A 1 198 ? -11.198 -24.022 20.551 1.00 62.72 198 ARG A N 1
ATOM 1507 C CA . ARG A 1 198 ? -10.897 -24.873 19.391 1.00 62.72 198 ARG A CA 1
ATOM 1508 C C . ARG A 1 198 ? -9.620 -24.374 18.716 1.00 62.72 198 ARG A C 1
ATOM 1510 O O . ARG A 1 198 ? -9.359 -23.175 18.669 1.00 62.72 198 ARG A O 1
ATOM 1517 N N . GLU A 1 199 ? -8.840 -25.298 18.166 1.00 61.09 199 GLU A N 1
ATOM 1518 C CA . GLU A 1 199 ? -7.567 -24.973 17.508 1.00 61.09 199 GLU A CA 1
ATOM 1519 C C . GLU A 1 199 ? -7.756 -24.064 16.281 1.00 61.09 199 GLU A C 1
ATOM 1521 O O . GLU A 1 199 ? -6.949 -23.178 16.025 1.00 61.09 199 GLU A O 1
ATOM 1526 N N . GLU A 1 200 ? -8.860 -24.225 15.551 1.00 61.78 200 GLU A N 1
ATOM 1527 C CA . GLU A 1 200 ? -9.201 -23.372 14.404 1.00 61.78 200 GLU A CA 1
ATOM 1528 C C . GLU A 1 200 ? -9.451 -21.919 14.829 1.00 61.78 200 GLU A C 1
ATOM 1530 O O . GLU A 1 200 ? -8.916 -20.995 14.216 1.00 61.78 200 GLU A O 1
ATOM 1535 N N . ASP A 1 201 ? -10.182 -21.721 15.930 1.00 59.50 201 ASP A N 1
ATOM 1536 C CA . ASP A 1 201 ? -10.430 -20.391 16.485 1.00 59.50 201 ASP A CA 1
ATOM 1537 C C . ASP A 1 201 ? -9.121 -19.766 17.007 1.00 59.50 201 ASP A C 1
ATOM 1539 O O . ASP A 1 201 ? -8.881 -18.578 16.794 1.00 59.50 201 ASP A O 1
ATOM 1543 N N . ARG A 1 202 ? -8.215 -20.571 17.599 1.00 62.41 202 ARG A N 1
ATOM 1544 C CA . ARG A 1 202 ? -6.863 -20.131 18.009 1.00 62.41 202 ARG A CA 1
ATOM 1545 C C . ARG A 1 202 ? -6.094 -19.529 16.843 1.00 62.41 202 ARG A C 1
ATOM 1547 O O . ARG A 1 202 ? -5.526 -18.452 16.980 1.00 62.41 202 ARG A O 1
ATOM 1554 N N . ILE A 1 203 ? -6.100 -20.208 15.701 1.00 62.31 203 ILE A N 1
ATOM 1555 C CA . ILE A 1 203 ? -5.363 -19.785 14.509 1.00 62.31 203 ILE A CA 1
ATOM 1556 C C . ILE A 1 203 ? -5.949 -18.492 13.928 1.00 62.31 203 ILE A C 1
ATOM 1558 O O . ILE A 1 203 ? -5.192 -17.611 13.517 1.00 62.31 203 ILE A O 1
ATOM 1562 N N . ILE A 1 204 ? -7.280 -18.361 13.883 1.00 60.28 204 ILE A N 1
ATOM 1563 C CA . ILE A 1 204 ? -7.955 -17.138 13.412 1.00 60.28 204 ILE A CA 1
ATOM 1564 C C . ILE A 1 204 ? -7.556 -15.951 14.292 1.00 60.28 204 ILE A C 1
ATOM 1566 O O . ILE A 1 204 ? -7.162 -14.898 13.788 1.00 60.28 204 ILE A O 1
ATOM 1570 N N . LEU A 1 205 ? -7.585 -16.155 15.604 1.00 56.81 205 LEU A N 1
ATOM 1571 C CA . LEU A 1 205 ? -7.248 -15.132 16.578 1.00 56.81 205 LEU A CA 1
ATOM 1572 C C . LEU A 1 205 ? -5.771 -14.748 16.559 1.00 56.81 205 LEU A C 1
ATOM 1574 O O . LEU A 1 205 ? -5.455 -13.561 16.532 1.00 56.81 205 LEU A O 1
ATOM 1578 N N . GLU A 1 206 ? -4.863 -15.723 16.524 1.00 56.56 206 GLU A N 1
ATOM 1579 C CA . GLU A 1 206 ? -3.428 -15.466 16.386 1.00 56.56 206 GLU A CA 1
ATOM 1580 C C . GLU A 1 206 ? -3.149 -14.655 15.117 1.00 56.56 206 GLU A C 1
ATOM 1582 O O . GLU A 1 206 ? -2.401 -13.684 15.168 1.00 56.56 206 GLU A O 1
ATOM 1587 N N . ARG A 1 207 ? -3.813 -14.963 13.997 1.00 54.69 207 ARG A N 1
ATOM 1588 C CA . ARG A 1 207 ? -3.667 -14.197 12.749 1.00 54.69 207 ARG A CA 1
ATOM 1589 C C . ARG A 1 207 ? -4.207 -12.771 12.846 1.00 54.69 207 ARG A C 1
ATOM 1591 O O . ARG A 1 207 ? -3.536 -11.861 12.366 1.00 54.69 207 ARG A O 1
ATOM 1598 N N . MET A 1 208 ? -5.359 -12.550 13.482 1.00 49.75 208 MET A N 1
ATOM 1599 C CA . MET A 1 208 ? -5.915 -11.201 13.682 1.00 49.75 208 MET A CA 1
ATOM 1600 C C . MET A 1 208 ? -5.049 -10.349 14.619 1.00 49.75 208 MET A C 1
ATOM 1602 O O . MET A 1 208 ? -4.805 -9.176 14.352 1.00 49.75 208 MET A O 1
ATOM 1606 N N . VAL A 1 209 ? -4.518 -10.951 15.685 1.00 48.41 209 VAL A N 1
ATOM 1607 C CA . VAL A 1 209 ? -3.591 -10.309 16.628 1.00 48.41 209 VAL A CA 1
ATOM 1608 C C . VAL A 1 209 ? -2.244 -10.002 15.955 1.00 48.41 209 VAL A C 1
ATOM 1610 O O . VAL A 1 209 ? -1.656 -8.941 16.180 1.00 48.41 209 VAL A O 1
ATOM 1613 N N . VAL A 1 210 ? -1.753 -10.900 15.099 1.00 44.75 210 VAL A N 1
ATOM 1614 C CA . VAL A 1 210 ? -0.507 -10.709 14.343 1.00 44.75 210 VAL A CA 1
ATOM 1615 C C . VAL A 1 210 ? -0.656 -9.635 13.264 1.00 44.75 210 VAL A C 1
ATOM 1617 O O . VAL A 1 210 ? 0.276 -8.847 13.098 1.00 44.75 210 VAL A O 1
ATOM 1620 N N . MET A 1 211 ? -1.824 -9.526 12.617 1.00 42.62 211 MET A N 1
ATOM 1621 C CA . MET A 1 211 ? -2.136 -8.471 11.637 1.00 42.62 211 MET A CA 1
ATOM 1622 C C . MET A 1 211 ? -1.972 -7.050 12.198 1.00 42.62 211 MET A C 1
ATOM 1624 O O . MET A 1 211 ? -1.635 -6.140 11.450 1.00 42.62 211 MET A O 1
ATOM 1628 N N . ASP A 1 212 ? -2.133 -6.867 13.509 1.00 43.66 212 ASP A N 1
ATOM 1629 C CA . ASP A 1 212 ? -1.939 -5.580 14.190 1.00 43.66 212 ASP A CA 1
ATOM 1630 C C . ASP A 1 212 ? -0.502 -5.400 14.745 1.00 43.66 212 ASP A C 1
ATOM 1632 O O . ASP A 1 212 ? -0.195 -4.392 15.377 1.00 43.66 212 ASP A O 1
ATOM 1636 N N . SER A 1 213 ? 0.402 -6.375 14.546 1.00 40.69 213 SER A N 1
ATOM 1637 C CA . SER A 1 213 ? 1.756 -6.376 15.134 1.00 40.69 213 SER A CA 1
ATOM 1638 C C . SER A 1 213 ? 2.937 -6.413 14.167 1.00 40.69 213 SER A C 1
ATOM 1640 O O . SER A 1 213 ? 4.060 -6.187 14.610 1.00 40.69 213 SER A O 1
ATOM 1642 N N . GLU A 1 214 ? 2.714 -6.598 12.867 1.00 47.94 214 GLU A N 1
ATOM 1643 C CA . GLU A 1 214 ? 3.687 -6.179 11.848 1.00 47.94 214 GLU A CA 1
ATOM 1644 C C . GLU A 1 214 ? 3.300 -4.794 11.316 1.00 47.94 214 GLU A C 1
ATOM 1646 O O . GLU A 1 214 ? 3.052 -4.601 10.125 1.00 47.94 214 GLU A O 1
ATOM 1651 N N . LYS A 1 215 ? 3.204 -3.805 12.214 1.00 59.28 215 LYS A N 1
ATOM 1652 C CA . LYS A 1 215 ? 3.058 -2.409 11.795 1.00 59.28 215 LYS A CA 1
ATOM 1653 C C . LYS A 1 215 ? 4.396 -1.949 11.234 1.00 59.28 215 LYS A C 1
ATOM 1655 O O . LYS A 1 215 ? 5.265 -1.491 11.969 1.00 59.28 215 LYS A O 1
ATOM 1660 N N . LEU A 1 216 ? 4.558 -2.133 9.927 1.00 60.31 216 LEU A N 1
ATOM 1661 C CA . LEU A 1 216 ? 5.602 -1.471 9.158 1.00 60.31 216 LEU A CA 1
ATOM 1662 C C . LEU A 1 216 ? 5.466 0.033 9.397 1.00 60.31 216 LEU A C 1
ATOM 1664 O O . LEU A 1 216 ? 4.358 0.574 9.368 1.00 60.31 216 LEU A O 1
ATOM 1668 N N . THR A 1 217 ? 6.585 0.717 9.604 1.00 79.25 217 THR A N 1
ATOM 1669 C CA . THR A 1 217 ? 6.599 2.173 9.447 1.00 79.25 217 THR A CA 1
ATOM 1670 C C . THR A 1 217 ? 6.113 2.530 8.041 1.00 79.25 217 THR A C 1
ATOM 1672 O O . THR A 1 217 ? 6.233 1.730 7.112 1.00 79.25 217 THR A O 1
ATOM 1675 N N . GLU A 1 218 ? 5.599 3.745 7.849 1.00 77.94 218 GLU A N 1
ATOM 1676 C CA . GLU A 1 218 ? 5.178 4.220 6.523 1.00 77.94 218 GLU A CA 1
ATOM 1677 C C . GLU A 1 218 ? 6.285 4.003 5.472 1.00 77.94 218 GLU A C 1
ATOM 1679 O O . GLU A 1 218 ? 6.034 3.482 4.387 1.00 77.94 218 GLU A O 1
ATOM 1684 N N . GLN A 1 219 ? 7.544 4.279 5.832 1.00 78.38 219 GLN A N 1
ATOM 1685 C CA . GLN A 1 219 ? 8.691 4.059 4.949 1.00 78.38 219 GLN A CA 1
ATOM 1686 C C . GLN A 1 219 ? 8.917 2.576 4.620 1.00 78.38 219 GLN A C 1
ATOM 1688 O O . GLN A 1 219 ? 9.160 2.223 3.464 1.00 78.38 219 GLN A O 1
ATOM 1693 N N . GLU A 1 220 ? 8.834 1.689 5.612 1.00 82.38 220 GLU A N 1
ATOM 1694 C CA . GLU A 1 220 ? 8.970 0.245 5.393 1.00 82.38 220 GLU A CA 1
ATOM 1695 C C . GLU A 1 220 ? 7.818 -0.312 4.554 1.00 82.38 220 GLU A C 1
ATOM 1697 O O . GLU A 1 220 ? 8.044 -1.176 3.705 1.00 82.38 220 GLU A O 1
ATOM 1702 N N . TRP A 1 221 ? 6.605 0.214 4.733 1.00 89.19 221 TRP A N 1
ATOM 1703 C CA . TRP A 1 221 ? 5.451 -0.144 3.920 1.00 89.19 221 TRP A CA 1
ATOM 1704 C C . TRP A 1 221 ? 5.639 0.293 2.467 1.00 89.19 221 TRP A C 1
ATOM 1706 O O . TRP A 1 221 ? 5.535 -0.546 1.573 1.00 89.19 221 TRP A O 1
ATOM 1716 N N . HIS A 1 222 ? 6.013 1.554 2.217 1.00 91.94 222 HIS A N 1
ATOM 1717 C CA . HIS A 1 222 ? 6.321 2.035 0.867 1.00 91.94 222 HIS A CA 1
ATOM 1718 C C . HIS A 1 222 ? 7.433 1.202 0.221 1.00 91.94 222 HIS A C 1
ATOM 1720 O O . HIS A 1 222 ? 7.311 0.799 -0.933 1.00 91.94 222 HIS A O 1
ATOM 1726 N N . LYS A 1 223 ? 8.493 0.869 0.965 1.00 90.44 223 LYS A N 1
ATOM 1727 C CA . LYS A 1 223 ? 9.583 0.032 0.449 1.00 90.44 223 LYS A CA 1
ATOM 1728 C C . LYS A 1 223 ? 9.104 -1.373 0.088 1.00 90.44 223 LYS A C 1
ATOM 1730 O O . LYS A 1 223 ? 9.445 -1.875 -0.981 1.00 90.44 223 LYS A O 1
ATOM 1735 N N . LYS A 1 224 ? 8.304 -1.999 0.956 1.00 90.81 224 LYS A N 1
ATOM 1736 C CA . LYS A 1 224 ? 7.700 -3.311 0.696 1.00 90.81 224 LYS A CA 1
ATOM 1737 C C . LYS A 1 224 ? 6.826 -3.267 -0.558 1.00 90.81 224 LYS A C 1
ATOM 1739 O O . LYS A 1 224 ? 7.026 -4.087 -1.448 1.00 90.81 224 LYS A O 1
ATOM 1744 N N . GLN A 1 225 ? 5.939 -2.277 -0.669 1.00 95.12 225 GLN A N 1
ATOM 1745 C CA . GLN A 1 225 ? 5.074 -2.113 -1.838 1.00 95.12 225 GLN A CA 1
ATOM 1746 C C . GLN A 1 225 ? 5.868 -1.868 -3.122 1.00 95.12 225 GLN A C 1
ATOM 1748 O O . GLN A 1 225 ? 5.527 -2.435 -4.158 1.00 95.12 225 GLN A O 1
ATOM 1753 N N . ALA A 1 226 ? 6.948 -1.085 -3.071 1.00 95.56 226 ALA A N 1
ATOM 1754 C CA . ALA A 1 226 ? 7.806 -0.867 -4.229 1.00 95.56 226 ALA A CA 1
ATOM 1755 C C . ALA A 1 226 ? 8.414 -2.185 -4.740 1.00 95.56 226 ALA A C 1
ATOM 1757 O O . ALA A 1 226 ? 8.338 -2.489 -5.928 1.00 95.56 226 ALA A O 1
ATOM 1758 N N . ILE A 1 227 ? 8.958 -3.003 -3.832 1.00 94.69 227 ILE A N 1
ATOM 1759 C CA . ILE A 1 227 ? 9.580 -4.295 -4.158 1.00 94.69 227 ILE A CA 1
ATOM 1760 C C . ILE A 1 227 ? 8.544 -5.301 -4.675 1.00 94.69 227 ILE A C 1
ATOM 1762 O O . ILE A 1 227 ? 8.769 -5.940 -5.701 1.00 94.69 227 ILE A O 1
ATOM 1766 N N . GLU A 1 228 ? 7.410 -5.442 -3.985 1.00 95.00 228 GLU A N 1
ATOM 1767 C CA . GLU A 1 228 ? 6.355 -6.391 -4.360 1.00 95.00 228 GLU A CA 1
ATOM 1768 C C . GLU A 1 228 ? 5.795 -6.081 -5.751 1.00 95.00 228 GLU A C 1
ATOM 1770 O O . GLU A 1 228 ? 5.716 -6.971 -6.597 1.00 95.00 228 GLU A O 1
ATOM 1775 N N . ASN A 1 229 ? 5.491 -4.810 -6.027 1.00 96.88 229 ASN A N 1
ATOM 1776 C CA . ASN A 1 229 ? 4.988 -4.393 -7.332 1.00 96.88 229 ASN A CA 1
ATOM 1777 C C . ASN A 1 229 ? 6.054 -4.505 -8.437 1.00 96.88 229 ASN A C 1
ATOM 1779 O O . ASN A 1 229 ? 5.724 -4.872 -9.567 1.00 96.88 229 ASN A O 1
ATOM 1783 N N . PHE A 1 230 ? 7.330 -4.236 -8.134 1.00 97.56 230 PHE A N 1
ATOM 1784 C CA . PHE A 1 230 ? 8.425 -4.411 -9.095 1.00 97.56 230 PHE A CA 1
ATOM 1785 C C . PHE A 1 230 ? 8.570 -5.875 -9.523 1.00 97.56 230 PHE A C 1
ATOM 1787 O O . PHE A 1 230 ? 8.682 -6.160 -10.716 1.00 97.56 230 PHE A O 1
ATOM 1794 N N . ASN A 1 231 ? 8.533 -6.801 -8.561 1.00 95.19 231 ASN A N 1
ATOM 1795 C CA . ASN A 1 231 ? 8.651 -8.235 -8.822 1.00 95.19 231 ASN A CA 1
ATOM 1796 C C . ASN A 1 231 ? 7.415 -8.784 -9.540 1.00 95.19 231 ASN A C 1
ATOM 1798 O O . ASN A 1 231 ? 7.556 -9.501 -10.523 1.00 95.19 231 ASN A O 1
ATOM 1802 N N . LEU A 1 232 ? 6.211 -8.375 -9.128 1.00 96.00 232 LEU A N 1
ATOM 1803 C CA . LEU A 1 232 ? 4.979 -8.771 -9.813 1.00 96.00 232 LEU A CA 1
ATOM 1804 C C . LEU A 1 232 ? 4.962 -8.304 -11.277 1.00 96.00 232 LEU A C 1
ATOM 1806 O O . LEU A 1 232 ? 4.523 -9.033 -12.162 1.00 96.00 232 LEU A O 1
ATOM 1810 N N . THR A 1 233 ? 5.481 -7.106 -11.553 1.00 98.25 233 THR A N 1
ATOM 1811 C CA . THR A 1 233 ? 5.623 -6.620 -12.932 1.00 98.25 233 THR A CA 1
ATOM 1812 C C . THR A 1 233 ? 6.536 -7.535 -13.750 1.00 98.25 233 THR A C 1
ATOM 1814 O O . THR A 1 233 ? 6.217 -7.838 -14.896 1.00 98.25 233 THR A O 1
ATOM 1817 N N . TRP A 1 234 ? 7.638 -8.019 -13.171 1.00 96.06 234 TRP A N 1
ATOM 1818 C CA . TRP A 1 234 ? 8.520 -8.987 -13.829 1.00 96.06 234 TRP A CA 1
ATOM 1819 C C . TRP A 1 234 ? 7.842 -10.332 -14.086 1.00 96.06 234 TRP A C 1
ATOM 1821 O O . TRP A 1 234 ? 7.910 -10.833 -15.208 1.00 96.06 234 TRP A O 1
ATOM 1831 N N . ASP A 1 235 ? 7.113 -10.860 -13.103 1.00 96.94 235 ASP A N 1
ATOM 1832 C CA . ASP A 1 235 ? 6.336 -12.092 -13.272 1.00 96.94 235 ASP A CA 1
ATOM 1833 C C . ASP A 1 235 ? 5.335 -11.967 -14.437 1.00 96.94 235 ASP A C 1
ATOM 1835 O O . ASP A 1 235 ? 5.134 -12.909 -15.209 1.00 96.94 235 ASP A O 1
ATOM 1839 N N . LEU A 1 236 ? 4.727 -10.785 -14.606 1.00 96.31 236 LEU A N 1
ATOM 1840 C CA . LEU A 1 236 ? 3.831 -10.487 -15.725 1.00 96.31 236 LEU A CA 1
ATOM 1841 C C . LEU A 1 236 ? 4.588 -10.355 -17.053 1.00 96.31 236 LEU A C 1
ATOM 1843 O O . LEU A 1 236 ? 4.130 -10.907 -18.056 1.00 96.31 236 LEU A O 1
ATOM 1847 N N . ILE A 1 237 ? 5.751 -9.694 -17.080 1.00 96.75 237 ILE A N 1
ATOM 1848 C CA . ILE A 1 237 ? 6.615 -9.588 -18.271 1.00 96.75 237 ILE A CA 1
ATOM 1849 C C . ILE A 1 237 ? 7.003 -10.979 -18.801 1.00 96.75 237 ILE A C 1
ATOM 1851 O O . ILE A 1 237 ? 6.944 -11.201 -20.016 1.00 96.75 237 ILE A O 1
ATOM 1855 N N . ASP A 1 238 ? 7.310 -11.924 -17.911 1.00 95.00 238 ASP A N 1
ATOM 1856 C CA . ASP A 1 238 ? 7.747 -13.282 -18.264 1.00 95.00 238 ASP A CA 1
ATOM 1857 C C . ASP A 1 238 ? 6.588 -14.247 -18.574 1.00 95.00 238 ASP A C 1
ATOM 1859 O O . ASP A 1 238 ? 6.784 -15.330 -19.146 1.00 95.00 238 ASP A O 1
ATOM 1863 N N . LYS A 1 239 ? 5.351 -13.866 -18.240 1.00 95.88 239 LYS A N 1
ATOM 1864 C CA . LYS A 1 239 ? 4.157 -14.669 -18.518 1.00 95.88 239 LYS A CA 1
ATOM 1865 C C . LYS A 1 239 ? 3.917 -14.785 -20.030 1.00 95.88 239 LYS A C 1
ATOM 1867 O O . LYS A 1 239 ? 3.689 -13.794 -20.717 1.00 95.88 239 LYS A O 1
ATOM 1872 N N . LYS A 1 240 ? 3.909 -16.020 -20.551 1.00 93.38 240 LYS A N 1
ATOM 1873 C CA . LYS A 1 240 ? 3.743 -16.303 -21.995 1.00 93.38 240 LYS A CA 1
ATOM 1874 C C . LYS A 1 240 ? 2.331 -16.042 -22.523 1.00 93.38 240 LYS A C 1
ATOM 1876 O O . LYS A 1 240 ? 2.184 -15.535 -23.628 1.00 93.38 240 LYS A O 1
ATOM 1881 N N . ASP A 1 241 ? 1.317 -16.375 -21.729 1.00 94.12 241 ASP A N 1
ATOM 1882 C CA . ASP A 1 241 ? -0.097 -16.272 -22.102 1.00 94.12 241 ASP A CA 1
ATOM 1883 C C . ASP A 1 241 ? -0.760 -15.106 -21.344 1.00 94.12 241 ASP A C 1
ATOM 1885 O O . ASP A 1 241 ? -1.647 -15.316 -20.511 1.00 94.12 241 ASP A O 1
ATOM 1889 N N . ARG A 1 242 ? -0.276 -13.871 -21.562 1.00 96.25 242 ARG A N 1
ATOM 1890 C CA . ARG A 1 242 ? -0.889 -12.663 -20.982 1.00 96.25 242 ARG A CA 1
ATOM 1891 C C . ARG A 1 242 ? -2.251 -12.371 -21.614 1.00 96.25 242 ARG A C 1
ATOM 1893 O O . ARG A 1 242 ? -2.416 -12.415 -22.832 1.00 96.25 242 ARG A O 1
ATOM 1900 N N . THR A 1 243 ? -3.217 -12.061 -20.758 1.00 97.19 243 THR A N 1
ATOM 1901 C CA . THR A 1 243 ? -4.535 -11.518 -21.111 1.00 97.19 243 THR A CA 1
ATOM 1902 C C . THR A 1 243 ? -4.503 -9.987 -21.162 1.00 97.19 243 THR A C 1
ATOM 1904 O O . THR A 1 243 ? -3.544 -9.367 -20.707 1.00 97.19 243 THR A O 1
ATOM 1907 N N . ALA A 1 244 ? -5.567 -9.358 -21.670 1.00 94.75 244 ALA A N 1
ATOM 1908 C CA . ALA A 1 244 ? -5.687 -7.897 -21.645 1.00 94.75 244 ALA A CA 1
ATOM 1909 C C . ALA A 1 244 ? -5.715 -7.350 -20.205 1.00 94.75 244 ALA A C 1
ATOM 1911 O O . ALA A 1 244 ? -5.195 -6.271 -19.929 1.00 94.75 244 ALA A O 1
ATOM 1912 N N . GLU A 1 245 ? -6.294 -8.111 -19.277 1.00 96.44 245 GLU A N 1
ATOM 1913 C CA . GLU A 1 245 ? -6.295 -7.808 -17.850 1.00 96.44 245 GLU A CA 1
ATOM 1914 C C . GLU A 1 245 ? -4.886 -7.908 -17.249 1.00 96.44 245 GLU A C 1
ATOM 1916 O O . GLU A 1 245 ? -4.510 -7.052 -16.451 1.00 96.44 245 GLU A O 1
ATOM 1921 N N . ASP A 1 246 ? -4.086 -8.900 -17.661 1.00 95.31 246 ASP A N 1
ATOM 1922 C CA . ASP A 1 246 ? -2.678 -9.001 -17.253 1.00 95.31 246 ASP A CA 1
ATOM 1923 C C . ASP A 1 246 ? -1.850 -7.822 -17.787 1.00 95.31 246 ASP A C 1
ATOM 1925 O O . ASP A 1 246 ? -1.019 -7.284 -17.060 1.00 95.31 246 ASP A O 1
ATOM 1929 N N . ASP A 1 247 ? -2.083 -7.398 -19.034 1.00 97.62 247 ASP A N 1
ATOM 1930 C CA . ASP A 1 247 ? -1.391 -6.252 -19.636 1.00 97.62 247 ASP A CA 1
ATOM 1931 C C . ASP A 1 247 ? -1.712 -4.942 -18.892 1.00 97.62 247 ASP A C 1
ATOM 1933 O O . ASP A 1 247 ? -0.815 -4.138 -18.624 1.00 97.62 247 ASP A O 1
ATOM 1937 N N . LEU A 1 248 ? -2.975 -4.735 -18.499 1.00 97.38 248 LEU A N 1
ATOM 1938 C CA . LEU A 1 248 ? -3.373 -3.596 -17.665 1.00 97.38 248 LEU A CA 1
ATOM 1939 C C . LEU A 1 248 ? -2.763 -3.672 -16.263 1.00 97.38 248 LEU A C 1
ATOM 1941 O O . LEU A 1 248 ? -2.245 -2.670 -15.765 1.00 97.38 248 LEU A O 1
ATOM 1945 N N . LEU A 1 249 ? -2.785 -4.851 -15.635 1.00 95.88 249 LEU A N 1
ATOM 1946 C CA . LEU A 1 249 ? -2.170 -5.052 -14.325 1.00 95.88 249 LEU A CA 1
ATOM 1947 C C . LEU A 1 249 ? -0.670 -4.747 -14.373 1.00 95.88 249 LEU A C 1
ATOM 1949 O O . LEU A 1 249 ? -0.177 -4.051 -13.493 1.00 95.88 249 LEU A O 1
ATOM 1953 N N . MET A 1 250 ? 0.021 -5.180 -15.429 1.00 98.00 250 MET A N 1
ATOM 1954 C CA . MET A 1 250 ? 1.446 -4.931 -15.647 1.00 98.00 250 MET A CA 1
ATOM 1955 C C . MET A 1 250 ? 1.765 -3.430 -15.727 1.00 98.00 250 MET A C 1
ATOM 1957 O O . MET A 1 250 ? 2.765 -2.986 -15.163 1.00 98.00 250 MET A O 1
ATOM 1961 N N . ILE A 1 251 ? 0.903 -2.628 -16.368 1.00 98.44 251 ILE A N 1
ATOM 1962 C CA . ILE A 1 251 ? 1.017 -1.159 -16.339 1.00 98.44 251 ILE A CA 1
ATOM 1963 C C . ILE A 1 251 ? 0.853 -0.647 -14.904 1.00 98.44 251 ILE A C 1
ATOM 1965 O O . ILE A 1 251 ? 1.686 0.121 -14.421 1.00 98.44 251 ILE A O 1
ATOM 1969 N N . HIS A 1 252 ? -0.211 -1.053 -14.210 1.00 97.88 252 HIS A N 1
ATOM 1970 C CA . HIS A 1 252 ? -0.515 -0.545 -12.873 1.00 97.88 252 HIS A CA 1
ATOM 1971 C C . HIS A 1 252 ? 0.577 -0.870 -11.854 1.00 97.88 252 HIS A C 1
ATOM 1973 O O . HIS A 1 252 ? 0.982 0.016 -11.103 1.00 97.88 252 HIS A O 1
ATOM 1979 N N . THR A 1 253 ? 1.098 -2.096 -11.854 1.00 97.44 253 THR A N 1
ATOM 1980 C CA . THR A 1 253 ? 2.141 -2.524 -10.916 1.00 97.44 253 THR A CA 1
ATOM 1981 C C . THR A 1 253 ? 3.472 -1.833 -11.207 1.00 97.44 253 THR A C 1
ATOM 1983 O O . THR A 1 253 ? 4.146 -1.408 -10.270 1.00 97.44 253 THR A O 1
ATOM 1986 N N . ALA A 1 254 ? 3.828 -1.609 -12.477 1.00 98.56 254 ALA A N 1
ATOM 1987 C CA . ALA A 1 254 ? 5.045 -0.870 -12.824 1.00 98.56 254 ALA A CA 1
ATOM 1988 C C . ALA A 1 254 ? 4.994 0.577 -12.300 1.00 98.56 254 ALA A C 1
ATOM 1990 O O . ALA A 1 254 ? 5.936 1.058 -11.663 1.00 98.56 254 ALA A O 1
ATOM 1991 N N . HIS A 1 255 ? 3.862 1.260 -12.506 1.00 98.75 255 HIS A N 1
ATOM 1992 C CA . HIS A 1 255 ? 3.650 2.622 -12.002 1.00 98.75 255 HIS A CA 1
ATOM 1993 C C . HIS A 1 255 ? 3.568 2.675 -10.478 1.00 98.75 255 HIS A C 1
ATOM 1995 O O . HIS A 1 255 ? 4.163 3.567 -9.878 1.00 98.75 255 HIS A O 1
ATOM 2001 N N . ALA A 1 256 ? 2.893 1.715 -9.839 1.00 97.50 256 ALA A N 1
ATOM 2002 C CA . ALA A 1 256 ? 2.826 1.627 -8.382 1.00 97.50 256 ALA A CA 1
ATOM 2003 C C . ALA A 1 256 ? 4.225 1.449 -7.777 1.00 97.50 256 ALA A C 1
ATOM 2005 O O . ALA A 1 256 ? 4.611 2.197 -6.878 1.00 97.50 256 ALA A O 1
ATOM 2006 N N . SER A 1 257 ? 5.025 0.531 -8.326 1.00 98.56 257 SER A N 1
ATOM 2007 C CA . SER A 1 257 ? 6.426 0.338 -7.940 1.00 98.56 257 SER A CA 1
ATOM 2008 C C . SER A 1 257 ? 7.218 1.643 -8.023 1.00 98.56 257 SER A C 1
ATOM 2010 O O . SER A 1 257 ? 7.804 2.094 -7.032 1.00 98.56 257 SER A O 1
ATOM 2012 N N . ARG A 1 258 ? 7.179 2.307 -9.188 1.00 98.56 258 ARG A N 1
ATOM 2013 C CA . ARG A 1 258 ? 7.892 3.567 -9.399 1.00 98.56 258 ARG A CA 1
ATOM 2014 C C . ARG A 1 258 ? 7.410 4.664 -8.449 1.00 98.56 258 ARG A C 1
ATOM 2016 O O . ARG A 1 258 ? 8.249 5.389 -7.910 1.00 98.56 258 ARG A O 1
ATOM 2023 N N . PHE A 1 259 ? 6.104 4.776 -8.214 1.00 98.31 259 PHE A N 1
ATOM 2024 C CA . PHE A 1 259 ? 5.520 5.729 -7.270 1.00 98.31 259 PHE A CA 1
ATOM 2025 C C . PHE A 1 259 ? 6.058 5.517 -5.854 1.00 98.31 259 PHE A C 1
ATOM 2027 O O . PHE A 1 259 ? 6.577 6.457 -5.253 1.00 98.31 259 PHE A O 1
ATOM 2034 N N . HIS A 1 260 ? 6.006 4.285 -5.340 1.00 97.12 260 HIS A N 1
ATOM 2035 C CA . HIS A 1 260 ? 6.484 3.991 -3.993 1.00 97.12 260 HIS A CA 1
ATOM 2036 C C . HIS A 1 260 ? 7.988 4.237 -3.856 1.00 97.12 260 HIS A C 1
ATOM 2038 O O . HIS A 1 260 ? 8.409 4.826 -2.859 1.00 97.12 260 HIS A O 1
ATOM 2044 N N . TRP A 1 261 ? 8.790 3.904 -4.875 1.00 98.19 261 TRP A N 1
ATOM 2045 C CA . TRP A 1 261 ? 10.192 4.313 -4.890 1.00 98.19 261 TRP A CA 1
ATOM 2046 C C . TRP A 1 261 ? 10.342 5.828 -4.818 1.00 98.19 261 TRP A C 1
ATOM 2048 O O . TRP A 1 261 ? 11.192 6.286 -4.077 1.00 98.19 261 TRP A O 1
ATOM 2058 N N . GLY A 1 262 ? 9.490 6.623 -5.468 1.00 96.50 262 GLY A N 1
ATOM 2059 C CA . GLY A 1 262 ? 9.519 8.088 -5.361 1.00 96.50 262 GLY A CA 1
ATOM 2060 C C . GLY A 1 262 ? 9.387 8.638 -3.935 1.00 96.50 262 GLY A C 1
ATOM 2061 O O . GLY A 1 262 ? 9.812 9.764 -3.692 1.00 96.50 262 GLY A O 1
ATOM 2062 N N . VAL A 1 263 ? 8.848 7.849 -3.002 1.00 94.38 263 VAL A N 1
ATOM 2063 C CA . VAL A 1 263 ? 8.707 8.222 -1.588 1.00 94.38 263 VAL A CA 1
ATOM 2064 C C . VAL A 1 263 ? 9.931 7.819 -0.757 1.00 94.38 263 VAL A C 1
ATOM 2066 O O . VAL A 1 263 ? 10.365 8.592 0.093 1.00 94.38 263 VAL A O 1
ATOM 2069 N N . VAL A 1 264 ? 10.498 6.627 -0.983 1.00 94.50 264 VAL A N 1
ATOM 2070 C CA . VAL A 1 264 ? 11.515 6.031 -0.079 1.00 94.50 264 VAL A C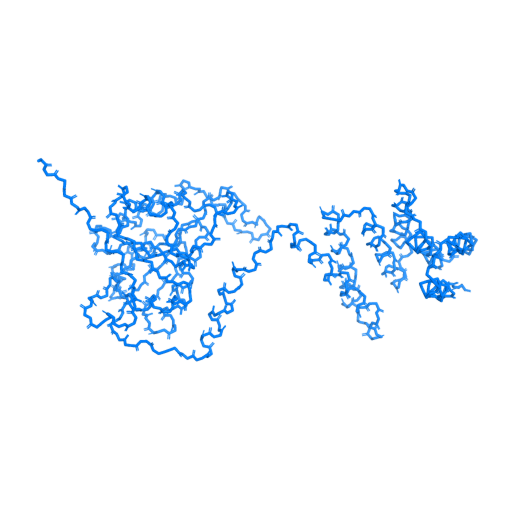A 1
ATOM 2071 C C . VAL A 1 264 ? 12.843 5.651 -0.734 1.00 94.50 264 VAL A C 1
ATOM 2073 O O . VAL A 1 264 ? 13.790 5.277 -0.045 1.00 94.50 264 VAL A O 1
ATOM 2076 N N . GLY A 1 265 ? 12.903 5.677 -2.060 1.00 95.50 265 GLY A N 1
ATOM 2077 C CA . GLY A 1 265 ? 14.055 5.279 -2.858 1.00 95.50 265 GLY A CA 1
ATOM 2078 C C . GLY A 1 265 ? 15.040 6.414 -3.098 1.00 95.50 265 GLY A C 1
ATOM 2079 O O . GLY A 1 265 ? 14.843 7.564 -2.704 1.00 95.50 265 GLY A O 1
ATOM 2080 N N . THR A 1 266 ? 16.113 6.075 -3.794 1.00 97.44 266 THR A N 1
ATOM 2081 C CA . THR A 1 266 ? 17.151 6.997 -4.245 1.00 97.44 266 THR A CA 1
ATOM 2082 C C . THR A 1 266 ? 17.128 7.090 -5.780 1.00 97.44 266 THR A C 1
ATOM 2084 O O . THR A 1 266 ? 16.367 6.368 -6.436 1.00 97.44 266 THR A O 1
ATOM 2087 N N . PRO A 1 267 ? 17.947 7.956 -6.407 1.00 97.88 267 PRO A N 1
ATOM 2088 C CA . PRO A 1 267 ? 17.962 8.091 -7.863 1.00 97.88 267 PRO A CA 1
ATOM 2089 C C . PRO A 1 267 ? 18.190 6.786 -8.644 1.00 97.88 267 PRO A C 1
ATOM 2091 O O . PRO A 1 267 ? 17.702 6.679 -9.767 1.00 97.88 267 PRO A O 1
ATOM 2094 N N . ILE A 1 268 ? 18.871 5.785 -8.067 1.00 96.88 268 ILE A N 1
ATOM 2095 C CA . ILE A 1 268 ? 19.059 4.479 -8.723 1.00 96.88 268 ILE A CA 1
ATOM 2096 C C . ILE A 1 268 ? 17.750 3.686 -8.800 1.00 96.88 268 ILE A C 1
ATOM 2098 O O . ILE A 1 268 ? 17.422 3.143 -9.854 1.00 96.88 268 ILE A O 1
ATOM 2102 N N . GLU A 1 269 ? 16.941 3.677 -7.736 1.00 98.38 269 GLU A N 1
ATOM 2103 C CA . GLU A 1 269 ? 15.617 3.051 -7.766 1.00 98.38 269 GLU A CA 1
ATOM 2104 C C . GLU A 1 269 ? 14.662 3.804 -8.699 1.00 98.38 269 GLU A C 1
ATOM 2106 O O . GLU A 1 269 ? 13.814 3.185 -9.342 1.00 98.38 269 GLU A O 1
ATOM 2111 N N . PHE A 1 270 ? 14.818 5.125 -8.831 1.00 98.38 270 PHE A N 1
ATOM 2112 C CA . PHE A 1 270 ? 14.026 5.910 -9.780 1.00 98.38 270 PHE A CA 1
ATOM 2113 C C . PHE A 1 270 ? 14.367 5.504 -11.211 1.00 98.38 270 PHE A C 1
ATOM 2115 O O . PHE A 1 270 ? 13.463 5.162 -11.967 1.00 98.38 270 PHE A O 1
ATOM 2122 N N . ALA A 1 271 ? 15.658 5.460 -11.558 1.00 98.56 271 ALA A N 1
ATOM 2123 C CA . ALA A 1 271 ? 16.118 5.044 -12.879 1.00 98.56 271 ALA A CA 1
ATOM 2124 C C . ALA A 1 271 ? 15.612 3.640 -13.250 1.00 98.56 271 ALA A C 1
ATOM 2126 O O . ALA A 1 271 ? 15.079 3.450 -14.346 1.00 98.56 271 ALA A O 1
ATOM 2127 N N . ARG A 1 272 ? 15.706 2.679 -12.322 1.00 98.44 272 ARG A N 1
ATOM 2128 C CA . ARG A 1 272 ? 15.221 1.299 -12.509 1.00 98.44 272 ARG A CA 1
ATOM 2129 C C . ARG A 1 272 ? 13.702 1.214 -12.648 1.00 98.44 272 ARG A C 1
ATOM 2131 O O . ARG A 1 272 ? 13.208 0.459 -13.482 1.00 98.44 272 ARG A O 1
ATOM 2138 N N . GLY A 1 273 ? 12.960 1.989 -11.857 1.00 98.44 273 GLY A N 1
ATOM 2139 C CA . GLY A 1 273 ? 11.503 2.060 -11.953 1.00 98.44 273 GLY A CA 1
ATOM 2140 C C . GLY A 1 273 ? 11.043 2.635 -13.294 1.00 98.44 273 GLY A C 1
ATOM 2141 O O . GLY A 1 273 ? 10.208 2.032 -13.961 1.00 98.44 273 GLY A O 1
ATOM 2142 N N . GLU A 1 274 ? 11.629 3.754 -13.730 1.00 98.75 274 GLU A N 1
ATOM 2143 C CA . GLU A 1 274 ? 11.327 4.355 -15.039 1.00 98.75 274 GLU A CA 1
ATOM 2144 C C . GLU A 1 274 ? 11.697 3.412 -16.197 1.00 98.75 274 GLU A C 1
ATOM 2146 O O . GLU A 1 274 ? 10.940 3.277 -17.160 1.00 98.75 274 GLU A O 1
ATOM 2151 N N . TRP A 1 275 ? 12.819 2.693 -16.079 1.00 98.69 275 TRP A N 1
ATOM 2152 C CA . TRP A 1 275 ? 13.218 1.678 -17.054 1.00 98.69 275 TRP A CA 1
ATOM 2153 C C . TRP A 1 275 ? 12.169 0.561 -17.166 1.00 98.69 275 TRP A C 1
ATOM 2155 O O . TRP A 1 275 ? 11.753 0.213 -18.272 1.00 98.69 275 TRP A O 1
ATOM 2165 N N . GLN A 1 276 ? 11.675 0.037 -16.037 1.00 98.69 276 GLN A N 1
ATOM 2166 C CA . GLN A 1 276 ? 10.665 -1.026 -16.046 1.00 98.69 276 GLN A CA 1
ATOM 2167 C C . GLN A 1 276 ? 9.346 -0.539 -16.665 1.00 98.69 276 GLN A C 1
ATOM 2169 O O . GLN A 1 276 ? 8.747 -1.254 -17.469 1.00 98.69 276 GLN A O 1
ATOM 2174 N N . VAL A 1 277 ? 8.923 0.695 -16.369 1.00 98.88 277 VAL A N 1
ATOM 2175 C CA . VAL A 1 277 ? 7.741 1.305 -17.000 1.00 98.88 277 VAL A CA 1
ATOM 2176 C C . VAL A 1 277 ? 7.936 1.442 -18.518 1.00 98.88 277 VAL A C 1
ATOM 2178 O O . VAL A 1 277 ? 7.042 1.091 -19.291 1.00 98.88 277 VAL A O 1
ATOM 2181 N N . SER A 1 278 ? 9.115 1.881 -18.969 1.00 98.81 278 SER A N 1
ATOM 2182 C CA . SER A 1 278 ? 9.457 1.940 -20.397 1.00 98.81 278 SER A CA 1
ATOM 2183 C C . SER A 1 278 ? 9.402 0.561 -21.068 1.00 98.81 278 SER A C 1
ATOM 2185 O O . SER A 1 278 ? 8.831 0.410 -22.157 1.00 98.81 278 SER A O 1
ATOM 2187 N N . ARG A 1 279 ? 9.924 -0.477 -20.400 1.00 98.56 279 ARG A N 1
ATOM 2188 C CA . ARG A 1 279 ? 9.885 -1.866 -20.879 1.00 98.56 279 ARG A CA 1
ATOM 2189 C C . ARG A 1 279 ? 8.453 -2.377 -21.020 1.00 98.56 279 ARG A C 1
ATOM 2191 O O . ARG A 1 279 ? 8.130 -2.962 -22.053 1.00 98.56 279 ARG A O 1
ATOM 2198 N N . VAL A 1 280 ? 7.592 -2.113 -20.037 1.00 98.69 280 VAL A N 1
ATOM 2199 C CA . VAL A 1 280 ? 6.163 -2.464 -20.082 1.00 98.69 280 VAL A CA 1
ATOM 2200 C C . VAL A 1 280 ? 5.481 -1.821 -21.287 1.00 98.69 280 VAL A C 1
ATOM 2202 O O . VAL A 1 280 ? 4.882 -2.524 -22.099 1.00 98.69 280 VAL A O 1
ATOM 2205 N N . TYR A 1 281 ? 5.636 -0.510 -21.482 1.00 98.81 281 TYR A N 1
ATOM 2206 C CA . TYR A 1 281 ? 5.036 0.166 -22.635 1.00 98.81 281 TYR A CA 1
ATOM 2207 C C . TYR A 1 281 ? 5.607 -0.304 -23.976 1.00 98.81 281 TYR A C 1
ATOM 2209 O O . TYR A 1 281 ? 4.873 -0.379 -24.964 1.00 98.81 281 TYR A O 1
ATOM 2217 N N . SER A 1 282 ? 6.886 -0.685 -24.013 1.00 98.50 282 SER A N 1
ATOM 2218 C CA . SER A 1 282 ? 7.499 -1.259 -25.211 1.00 98.50 282 SER A CA 1
ATOM 2219 C C . SER A 1 282 ? 6.859 -2.597 -25.596 1.00 98.50 282 SER A C 1
ATOM 2221 O O . SER A 1 282 ? 6.548 -2.813 -26.765 1.00 98.50 282 SER A O 1
ATOM 2223 N N . LEU A 1 283 ? 6.603 -3.475 -24.619 1.00 97.75 283 LEU A N 1
ATOM 2224 C CA . LEU A 1 283 ? 5.933 -4.766 -24.840 1.00 97.75 283 LEU A CA 1
ATOM 2225 C C . LEU A 1 283 ? 4.493 -4.600 -25.346 1.00 97.75 283 LEU A C 1
ATOM 2227 O O . LEU A 1 283 ? 4.014 -5.425 -26.122 1.00 97.75 283 LEU A O 1
ATOM 2231 N N . LEU A 1 284 ? 3.827 -3.516 -24.945 1.00 98.06 284 LEU A N 1
ATOM 2232 C CA . LEU A 1 284 ? 2.458 -3.181 -25.347 1.00 98.06 284 LEU A CA 1
ATOM 2233 C C . LEU A 1 284 ? 2.384 -2.325 -26.624 1.00 98.06 284 LEU A C 1
ATOM 2235 O O . LEU A 1 284 ? 1.302 -1.891 -27.014 1.00 98.06 284 LEU A O 1
ATOM 2239 N N . ASN A 1 285 ? 3.514 -2.102 -27.302 1.00 97.75 285 ASN A N 1
ATOM 2240 C CA . ASN A 1 285 ? 3.630 -1.286 -28.515 1.00 97.75 285 ASN A CA 1
ATOM 2241 C C . ASN A 1 285 ? 3.168 0.181 -28.350 1.00 97.75 285 ASN A C 1
ATOM 2243 O O . ASN A 1 285 ? 2.666 0.794 -29.294 1.00 97.75 285 ASN A O 1
ATOM 2247 N N . MET A 1 286 ? 3.357 0.767 -27.164 1.00 98.38 286 MET A N 1
ATOM 2248 C CA . MET A 1 286 ? 3.007 2.159 -26.852 1.00 98.38 286 MET A CA 1
ATOM 2249 C C . MET A 1 286 ? 4.252 3.057 -26.896 1.00 98.38 286 MET A C 1
ATOM 2251 O O . MET A 1 286 ? 4.836 3.390 -25.866 1.00 98.38 286 MET A O 1
ATOM 2255 N N . ALA A 1 287 ? 4.669 3.437 -28.108 1.00 98.25 287 ALA A N 1
ATOM 2256 C CA . ALA A 1 287 ? 5.949 4.109 -28.364 1.00 98.25 287 ALA A CA 1
ATOM 2257 C C . ALA A 1 287 ? 6.168 5.406 -27.562 1.00 98.25 287 ALA A C 1
ATOM 2259 O O . ALA A 1 287 ? 7.229 5.584 -26.974 1.00 98.25 287 ALA A O 1
ATOM 2260 N N . GLU A 1 288 ? 5.176 6.301 -27.524 1.00 98.50 288 GLU A N 1
ATOM 2261 C CA . GLU A 1 288 ? 5.298 7.606 -26.853 1.00 98.50 288 GLU A CA 1
ATOM 2262 C C . GLU A 1 288 ? 5.562 7.444 -25.351 1.00 98.50 288 GLU A C 1
ATOM 2264 O O . GLU A 1 288 ? 6.502 8.025 -24.811 1.00 98.50 288 GLU A O 1
ATOM 2269 N N . SER A 1 289 ? 4.779 6.592 -24.685 1.00 98.62 289 SER A N 1
ATOM 2270 C CA . SER A 1 289 ? 4.940 6.307 -23.258 1.00 98.62 289 SER A CA 1
ATOM 2271 C C . SER A 1 289 ? 6.247 5.567 -22.972 1.00 98.62 289 SER A C 1
ATOM 2273 O O . SER A 1 289 ? 6.936 5.895 -22.007 1.00 98.62 289 SER A O 1
ATOM 2275 N N . ALA A 1 290 ? 6.630 4.612 -23.828 1.00 98.75 290 ALA A N 1
ATOM 2276 C CA . ALA A 1 290 ? 7.913 3.926 -23.711 1.00 98.75 290 ALA A CA 1
ATOM 2277 C C . ALA A 1 290 ? 9.088 4.913 -23.787 1.00 98.75 290 ALA A C 1
ATOM 2279 O O . ALA A 1 290 ? 10.000 4.837 -22.962 1.00 98.75 290 ALA A O 1
ATOM 2280 N N . LEU A 1 291 ? 9.043 5.860 -24.729 1.00 98.75 291 LEU A N 1
ATOM 2281 C CA . LEU A 1 291 ? 10.099 6.850 -24.920 1.00 98.75 291 LEU A CA 1
ATOM 2282 C C . LEU A 1 291 ? 10.177 7.815 -23.738 1.00 98.75 291 LEU A C 1
ATOM 2284 O O . LEU A 1 291 ? 11.258 7.999 -23.190 1.00 98.75 291 LEU A O 1
ATOM 2288 N N . TYR A 1 292 ? 9.039 8.352 -23.294 1.00 98.81 292 TYR A N 1
ATOM 2289 C CA . TYR A 1 292 ? 8.983 9.279 -22.161 1.00 98.81 292 TYR A CA 1
ATOM 2290 C C . TYR A 1 292 ? 9.646 8.697 -20.903 1.00 98.81 292 TYR A C 1
ATOM 2292 O O . TYR A 1 292 ? 10.513 9.324 -20.295 1.00 98.81 292 TYR A O 1
ATOM 2300 N N . HIS A 1 293 ? 9.285 7.465 -20.536 1.00 98.81 293 HIS A N 1
ATOM 2301 C CA . HIS A 1 293 ? 9.854 6.803 -19.362 1.00 98.81 293 HIS A CA 1
ATOM 2302 C C . HIS A 1 293 ? 11.302 6.333 -19.590 1.00 98.81 293 HIS A C 1
ATOM 2304 O O . HIS A 1 293 ? 12.123 6.398 -18.676 1.00 98.81 293 HIS A O 1
ATOM 2310 N N . GLY A 1 294 ? 11.663 5.932 -20.815 1.00 98.75 294 GLY A N 1
ATOM 2311 C CA . GLY A 1 294 ? 13.044 5.575 -21.158 1.00 98.75 294 GLY A CA 1
ATOM 2312 C C . GLY A 1 294 ? 13.997 6.766 -21.029 1.00 98.75 294 GLY A C 1
ATOM 2313 O O . GLY A 1 294 ? 15.063 6.653 -20.424 1.00 98.75 294 GLY A O 1
ATOM 2314 N N . GLU A 1 295 ? 13.586 7.938 -21.519 1.00 98.75 295 GLU A N 1
ATOM 2315 C CA . GLU A 1 295 ? 14.352 9.182 -21.395 1.00 98.75 295 GLU A CA 1
ATOM 2316 C C . GLU A 1 295 ? 14.486 9.628 -19.934 1.00 98.75 295 GLU A C 1
ATOM 2318 O O . GLU A 1 295 ? 15.556 10.090 -19.537 1.00 98.75 295 GLU A O 1
ATOM 2323 N N . LEU A 1 296 ? 13.446 9.451 -19.108 1.00 98.75 296 LEU A N 1
ATOM 2324 C CA . LEU A 1 296 ? 13.526 9.720 -17.669 1.00 98.75 296 LEU A CA 1
ATOM 2325 C C . LEU A 1 296 ? 14.501 8.778 -16.957 1.00 98.75 296 LEU A C 1
ATOM 2327 O O . LEU A 1 296 ? 15.292 9.245 -16.137 1.00 98.75 296 LEU A O 1
ATOM 2331 N N . SER A 1 297 ? 14.486 7.483 -17.285 1.00 98.75 297 SER A N 1
ATOM 2332 C CA . SER A 1 297 ? 15.451 6.518 -16.748 1.00 98.75 297 SER A CA 1
ATOM 2333 C C . SER A 1 297 ? 16.888 6.936 -17.063 1.00 98.75 297 SER A C 1
ATOM 2335 O O . SER A 1 297 ? 17.703 7.110 -16.152 1.00 98.75 297 SER A O 1
ATOM 2337 N N . LEU A 1 298 ? 17.171 7.207 -18.342 1.00 98.69 298 LEU A N 1
ATOM 2338 C CA . LEU A 1 298 ? 18.479 7.678 -18.785 1.00 98.69 298 LEU A CA 1
ATOM 2339 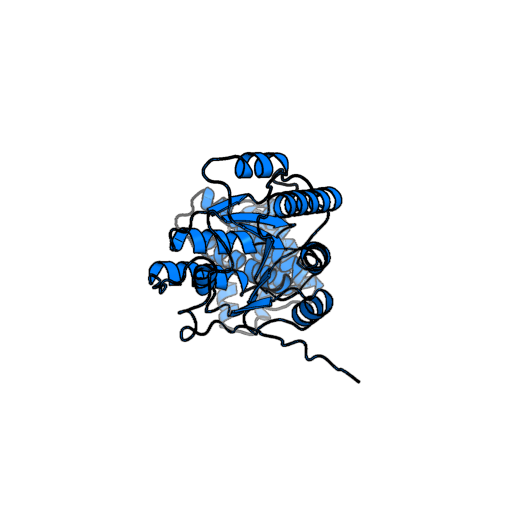C C . LEU A 1 298 ? 18.870 8.992 -18.096 1.00 98.69 298 LEU A C 1
ATOM 2341 O O . LEU A 1 298 ? 19.998 9.126 -17.624 1.00 98.69 298 LEU A O 1
ATOM 2345 N N . LYS A 1 299 ? 17.931 9.937 -17.983 1.00 98.44 299 LYS A N 1
ATOM 2346 C CA . LYS A 1 299 ? 18.147 11.221 -17.315 1.00 98.44 299 LYS A CA 1
ATOM 2347 C C . LYS A 1 299 ? 18.527 11.048 -15.847 1.00 98.44 299 LYS A C 1
ATOM 2349 O O . LYS A 1 299 ? 19.461 11.705 -15.391 1.00 98.44 299 LYS A O 1
ATOM 2354 N N . TYR A 1 300 ? 17.842 10.177 -15.102 1.00 98.44 300 TYR A N 1
ATOM 2355 C CA . TYR A 1 300 ? 18.212 9.893 -13.715 1.00 98.44 300 TYR A CA 1
ATOM 2356 C C . TYR A 1 300 ? 19.630 9.331 -13.626 1.00 98.44 300 TYR A C 1
ATOM 2358 O O . TYR A 1 300 ? 20.378 9.754 -12.740 1.00 98.44 300 TYR A O 1
ATOM 2366 N N . CYS A 1 301 ? 20.027 8.465 -14.563 1.00 98.19 301 CYS A N 1
ATOM 2367 C CA . CYS A 1 301 ? 21.393 7.964 -14.608 1.00 98.19 301 CYS A CA 1
ATOM 2368 C C . CYS A 1 301 ? 22.414 9.080 -14.868 1.00 98.19 301 CYS A C 1
ATOM 2370 O O . CYS A 1 301 ? 23.365 9.239 -14.100 1.00 98.19 301 CYS A O 1
ATOM 2372 N N . THR A 1 302 ? 22.199 9.901 -15.899 1.00 97.25 302 THR A N 1
ATOM 2373 C CA . THR A 1 302 ? 23.147 10.957 -16.282 1.00 97.25 302 THR A CA 1
ATOM 2374 C C . THR A 1 302 ? 23.243 12.075 -15.248 1.00 97.25 302 THR A C 1
ATOM 2376 O O . THR A 1 302 ? 24.346 12.519 -14.935 1.00 97.25 302 THR A O 1
ATOM 2379 N N . ASP A 1 303 ? 22.115 12.514 -14.683 1.00 97.94 303 ASP A N 1
ATOM 2380 C CA . ASP A 1 303 ? 22.074 13.628 -13.726 1.00 97.94 303 ASP A CA 1
ATOM 2381 C C . ASP A 1 303 ? 22.716 13.265 -12.378 1.00 97.94 303 ASP A C 1
ATOM 2383 O O . ASP A 1 303 ? 23.204 14.145 -11.670 1.00 97.94 303 ASP A O 1
ATOM 2387 N N . ASN A 1 304 ? 22.731 11.975 -12.023 1.00 97.25 304 ASN A N 1
ATOM 2388 C CA . ASN A 1 304 ? 23.235 11.484 -10.737 1.00 97.25 304 ASN A CA 1
ATOM 2389 C C . ASN A 1 304 ? 24.551 10.702 -10.864 1.00 97.25 304 ASN A C 1
ATOM 2391 O O . ASN A 1 304 ? 24.965 10.054 -9.906 1.00 97.25 304 ASN A O 1
ATOM 2395 N N . ALA A 1 305 ? 25.209 10.769 -12.028 1.00 95.62 305 ALA A N 1
ATOM 2396 C CA . ALA A 1 305 ? 26.457 10.061 -12.322 1.00 95.62 305 ALA A CA 1
ATOM 2397 C C . ALA A 1 305 ? 26.392 8.542 -12.052 1.00 95.62 305 ALA A C 1
ATOM 2399 O O . ALA A 1 305 ? 27.384 7.931 -11.649 1.00 95.62 305 ALA A O 1
ATOM 2400 N N . ILE A 1 306 ? 25.227 7.932 -12.285 1.00 95.44 306 ILE A N 1
ATOM 2401 C CA . ILE A 1 306 ? 25.054 6.478 -12.254 1.00 95.44 306 ILE A CA 1
ATOM 2402 C C . ILE A 1 306 ? 25.638 5.928 -13.558 1.00 95.44 306 ILE A C 1
ATOM 2404 O O . ILE A 1 306 ? 25.322 6.415 -14.645 1.00 95.44 306 ILE A O 1
ATOM 2408 N N . SER A 1 307 ? 26.520 4.938 -13.453 1.00 91.75 307 SER A N 1
ATOM 2409 C CA . SER A 1 307 ? 27.292 4.383 -14.568 1.00 91.75 307 SER A CA 1
ATOM 2410 C C . SER A 1 307 ? 27.147 2.860 -14.661 1.00 91.75 307 SER A C 1
ATOM 2412 O O . SER A 1 307 ? 26.419 2.243 -13.884 1.00 91.75 307 SER A O 1
ATOM 2414 N N . GLY A 1 308 ? 27.821 2.248 -15.638 1.00 93.38 308 GLY A N 1
ATOM 2415 C CA . GLY A 1 308 ? 27.825 0.799 -15.819 1.00 93.38 308 GLY A CA 1
ATOM 2416 C C . GLY A 1 308 ? 26.445 0.267 -16.200 1.00 93.38 308 GLY A C 1
ATOM 2417 O O . GLY A 1 308 ? 25.850 0.720 -17.179 1.00 93.38 308 GLY A O 1
ATOM 2418 N N . PHE A 1 309 ? 25.950 -0.696 -15.425 1.00 94.94 309 PHE A N 1
ATOM 2419 C CA . PHE A 1 309 ? 24.773 -1.502 -15.757 1.00 94.94 309 PHE A CA 1
ATOM 2420 C C . PHE A 1 309 ? 23.501 -0.665 -15.941 1.00 94.94 309 PHE A C 1
ATOM 2422 O O . PHE A 1 309 ? 22.845 -0.748 -16.978 1.00 94.94 309 PHE A O 1
ATOM 2429 N N . ASP A 1 310 ? 23.189 0.203 -14.978 1.00 97.44 310 ASP A N 1
ATOM 2430 C CA . ASP A 1 310 ? 21.976 1.027 -15.004 1.00 97.44 310 ASP A CA 1
ATOM 2431 C C . ASP A 1 310 ? 22.010 2.086 -16.123 1.00 97.44 310 ASP A C 1
ATOM 2433 O O . ASP A 1 310 ? 20.989 2.373 -16.748 1.00 97.44 310 ASP A O 1
ATOM 2437 N N . LEU A 1 311 ? 23.187 2.641 -16.439 1.00 98.19 311 LEU A N 1
ATOM 2438 C CA . LEU A 1 311 ? 23.335 3.574 -17.562 1.00 98.19 311 LEU A CA 1
ATOM 2439 C C . LEU A 1 311 ? 23.158 2.867 -18.911 1.00 98.19 311 LEU A C 1
ATOM 2441 O O . LEU A 1 311 ? 22.506 3.405 -19.807 1.00 98.19 311 LEU A O 1
ATOM 2445 N N . ALA A 1 312 ? 23.721 1.665 -19.054 1.00 98.25 312 ALA A N 1
ATOM 2446 C CA . ALA A 1 312 ? 23.577 0.858 -20.259 1.00 98.25 312 ALA A CA 1
ATOM 2447 C C . ALA A 1 312 ? 22.102 0.504 -20.514 1.00 98.25 312 ALA A C 1
ATOM 2449 O O . ALA A 1 312 ? 21.609 0.706 -21.627 1.00 98.25 312 ALA A O 1
ATOM 2450 N N . PHE A 1 313 ? 21.372 0.083 -19.474 1.00 98.31 313 PHE A N 1
ATOM 2451 C CA . PHE A 1 313 ? 19.929 -0.157 -19.558 1.00 98.31 313 PHE A CA 1
ATOM 2452 C C . PHE A 1 313 ? 19.112 1.124 -19.797 1.00 98.31 313 PHE A C 1
ATOM 2454 O O . PHE A 1 313 ? 18.135 1.089 -20.541 1.00 98.31 313 PHE A O 1
ATOM 2461 N N . GLY A 1 314 ? 19.539 2.278 -19.275 1.00 98.38 314 GLY A N 1
ATOM 2462 C CA . GLY A 1 314 ? 18.927 3.573 -19.599 1.00 98.38 314 GLY A CA 1
ATOM 2463 C C . GLY A 1 314 ? 18.967 3.891 -21.101 1.00 98.38 314 GLY A C 1
ATOM 2464 O O . GLY A 1 314 ? 17.949 4.261 -21.686 1.00 98.38 314 GLY A O 1
ATOM 2465 N N . TYR A 1 315 ? 20.115 3.692 -21.759 1.00 98.75 315 TYR A N 1
ATOM 2466 C CA . TYR A 1 315 ? 20.218 3.846 -23.218 1.00 98.75 315 TYR A CA 1
ATOM 2467 C C . TYR A 1 315 ? 19.433 2.771 -23.986 1.00 98.75 315 TYR A C 1
ATOM 2469 O O . TYR A 1 315 ? 18.817 3.074 -25.009 1.00 98.75 315 TYR A O 1
ATOM 2477 N N . GLU A 1 316 ? 19.431 1.529 -23.497 1.00 98.56 316 GLU A N 1
ATOM 2478 C CA . GLU A 1 316 ? 18.670 0.417 -24.077 1.00 98.56 316 GLU A CA 1
ATOM 2479 C C . GLU A 1 316 ? 17.159 0.681 -24.078 1.00 98.56 316 GLU A C 1
ATOM 2481 O O . GLU A 1 316 ? 16.518 0.459 -25.106 1.00 98.56 316 GLU A O 1
ATOM 2486 N N . ALA A 1 317 ? 16.595 1.226 -22.995 1.00 98.62 317 ALA A N 1
ATOM 2487 C CA . ALA A 1 317 ? 15.175 1.576 -22.932 1.00 98.62 317 ALA A CA 1
ATOM 2488 C C . ALA A 1 317 ? 14.785 2.590 -24.015 1.00 98.62 317 ALA A C 1
ATOM 2490 O O . ALA A 1 317 ? 13.779 2.413 -24.704 1.00 98.62 317 ALA A O 1
ATOM 2491 N N . VAL A 1 318 ? 15.611 3.621 -24.224 1.00 98.81 318 VAL A N 1
ATOM 2492 C CA . VAL A 1 318 ? 15.381 4.618 -25.278 1.00 98.81 318 VAL A CA 1
ATOM 2493 C C . VAL A 1 318 ? 15.514 3.992 -26.671 1.00 98.81 318 VAL A C 1
ATOM 2495 O O . VAL A 1 318 ? 14.657 4.210 -27.530 1.00 98.81 318 VAL A O 1
ATOM 2498 N N . ALA A 1 319 ? 16.532 3.154 -26.900 1.00 98.69 319 ALA A N 1
ATOM 2499 C CA . ALA A 1 319 ? 16.685 2.423 -28.159 1.00 98.69 319 ALA A CA 1
ATOM 2500 C C . ALA A 1 319 ? 15.459 1.545 -28.463 1.00 98.69 319 ALA A C 1
ATOM 2502 O O . ALA A 1 319 ? 14.942 1.554 -29.584 1.00 98.69 319 ALA A O 1
ATOM 2503 N N . ARG A 1 320 ? 14.953 0.821 -27.458 1.00 98.56 320 ARG A N 1
ATOM 2504 C CA . ARG A 1 320 ? 13.779 -0.044 -27.595 1.00 98.56 320 ARG A CA 1
ATOM 2505 C C . ARG A 1 320 ? 12.513 0.756 -27.869 1.00 98.56 320 ARG A C 1
ATOM 2507 O O . ARG A 1 320 ? 11.721 0.354 -28.718 1.00 98.56 320 ARG A O 1
ATOM 2514 N N . ALA A 1 321 ? 12.340 1.905 -27.222 1.00 98.69 321 ALA A N 1
ATOM 2515 C CA . ALA A 1 321 ? 11.226 2.797 -27.514 1.00 98.69 321 ALA A CA 1
ATOM 2516 C C . ALA A 1 321 ? 11.249 3.277 -28.979 1.00 98.69 321 ALA A C 1
ATOM 2518 O O . ALA A 1 321 ? 10.219 3.231 -29.656 1.00 98.69 321 ALA A O 1
ATOM 2519 N N . TYR A 1 322 ? 12.423 3.636 -29.516 1.00 98.62 322 TYR A N 1
ATOM 2520 C CA . TYR A 1 322 ? 12.566 3.994 -30.934 1.00 98.62 322 TYR A CA 1
ATOM 2521 C C . TYR A 1 322 ? 12.357 2.815 -31.894 1.00 98.62 322 TYR A C 1
ATOM 2523 O O . TYR A 1 322 ? 11.828 3.011 -32.991 1.00 98.62 322 TYR A O 1
ATOM 2531 N N . MET A 1 323 ? 12.689 1.585 -31.489 1.00 98.38 323 MET A N 1
ATOM 2532 C CA . MET A 1 323 ? 12.318 0.376 -32.237 1.00 98.38 323 MET A CA 1
ATOM 2533 C C . MET A 1 323 ? 10.790 0.246 -32.344 1.00 98.38 323 MET A C 1
ATOM 2535 O O . MET A 1 323 ? 10.268 0.034 -33.439 1.00 98.38 323 MET A O 1
ATOM 2539 N N . VAL A 1 324 ? 10.056 0.443 -31.245 1.00 98.19 324 VAL A N 1
ATOM 2540 C CA . VAL A 1 324 ? 8.580 0.431 -31.254 1.00 98.19 324 VAL A CA 1
ATOM 2541 C C . VAL A 1 324 ? 8.022 1.574 -32.114 1.00 98.19 324 VAL A C 1
ATOM 2543 O O . VAL A 1 324 ? 7.076 1.366 -32.875 1.00 98.19 324 VAL A O 1
ATOM 2546 N N . ALA A 1 325 ? 8.649 2.754 -32.074 1.00 97.69 325 ALA A N 1
ATOM 2547 C CA . ALA A 1 325 ? 8.316 3.900 -32.927 1.00 97.69 325 ALA A CA 1
ATOM 2548 C C . ALA A 1 325 ? 8.693 3.711 -34.413 1.00 97.69 325 ALA A C 1
ATOM 2550 O O . ALA A 1 325 ? 8.267 4.495 -35.261 1.00 97.69 325 ALA A O 1
ATOM 2551 N N . ARG A 1 326 ? 9.475 2.673 -34.745 1.00 97.31 326 ARG A N 1
ATOM 2552 C CA . ARG A 1 326 ? 10.057 2.413 -36.075 1.00 97.31 326 ARG A CA 1
ATOM 2553 C C . ARG A 1 326 ? 10.999 3.515 -36.580 1.00 97.31 326 ARG A C 1
ATOM 2555 O O . ARG A 1 326 ? 11.168 3.678 -37.790 1.00 97.31 326 ARG A O 1
ATOM 2562 N N . GLU A 1 327 ? 11.668 4.224 -35.675 1.00 97.81 327 GLU A N 1
ATOM 2563 C CA . GLU A 1 327 ? 12.673 5.242 -36.003 1.00 97.81 327 GLU A CA 1
ATOM 2564 C C . GLU A 1 327 ? 14.087 4.643 -36.009 1.00 97.81 327 GLU A C 1
ATOM 2566 O O . GLU A 1 327 ? 14.827 4.729 -35.028 1.00 97.81 327 GLU A O 1
ATOM 2571 N N . ARG A 1 328 ? 14.472 4.023 -37.133 1.00 97.31 328 ARG A N 1
ATOM 2572 C CA . ARG A 1 328 ? 15.742 3.282 -37.259 1.00 97.31 328 ARG A CA 1
ATOM 2573 C C . ARG A 1 328 ? 16.976 4.109 -36.894 1.00 97.31 328 ARG A C 1
ATOM 2575 O O . ARG A 1 328 ? 17.794 3.635 -36.117 1.00 97.31 328 ARG A O 1
ATOM 2582 N N . ASP A 1 329 ? 17.096 5.327 -37.418 1.00 97.94 329 ASP A N 1
ATOM 2583 C CA . ASP A 1 329 ? 18.300 6.144 -37.214 1.00 97.94 329 ASP A CA 1
ATOM 2584 C C . ASP A 1 329 ? 18.515 6.482 -35.727 1.00 97.94 329 ASP A C 1
ATOM 2586 O O . ASP A 1 329 ? 19.638 6.424 -35.229 1.00 97.94 329 ASP A O 1
ATOM 2590 N N . ARG A 1 330 ? 17.427 6.780 -35.001 1.00 98.19 330 ARG A N 1
ATOM 2591 C CA . ARG A 1 330 ? 17.451 7.042 -33.554 1.00 98.19 330 ARG A CA 1
ATOM 2592 C C . ARG A 1 330 ? 17.712 5.777 -32.751 1.00 98.19 330 ARG A C 1
ATOM 2594 O O . ARG A 1 330 ? 18.521 5.793 -31.830 1.00 98.19 330 ARG A O 1
ATOM 2601 N N . MET A 1 331 ? 17.070 4.672 -33.116 1.00 98.25 331 MET A N 1
ATOM 2602 C CA . MET A 1 331 ? 17.336 3.373 -32.504 1.00 98.25 331 MET A CA 1
ATOM 2603 C C . MET A 1 331 ? 18.827 3.013 -32.614 1.00 98.25 331 MET A C 1
ATOM 2605 O O . MET A 1 331 ? 19.442 2.685 -31.604 1.00 98.25 331 MET A O 1
ATOM 2609 N N . ASP A 1 332 ? 19.428 3.135 -33.802 1.00 97.94 332 ASP A N 1
ATOM 2610 C CA . ASP A 1 332 ? 20.843 2.817 -34.038 1.00 97.94 332 ASP A CA 1
ATOM 2611 C C . ASP A 1 332 ? 21.792 3.742 -33.247 1.00 97.94 332 ASP A C 1
ATOM 2613 O O . ASP A 1 332 ? 22.812 3.284 -32.722 1.00 97.94 332 ASP A O 1
ATOM 2617 N N . GLU A 1 333 ? 21.445 5.030 -33.112 1.00 98.25 333 GLU A N 1
ATOM 2618 C CA . GLU A 1 333 ? 22.164 6.001 -32.271 1.00 98.25 333 GLU A CA 1
ATOM 2619 C C . GLU A 1 333 ? 22.225 5.530 -30.808 1.00 98.25 333 GLU A C 1
ATOM 2621 O O . GLU A 1 333 ? 23.312 5.399 -30.238 1.00 98.25 333 GLU A O 1
ATOM 2626 N N . TYR A 1 334 ? 21.073 5.205 -30.219 1.00 98.44 334 TYR A N 1
ATOM 2627 C CA . TYR A 1 334 ? 20.989 4.777 -28.821 1.00 98.44 334 TYR A CA 1
ATOM 2628 C C . TYR A 1 334 ? 21.548 3.368 -28.592 1.00 98.44 334 TYR A C 1
ATOM 2630 O O . TYR A 1 334 ? 22.198 3.135 -27.576 1.00 98.44 334 TYR A O 1
ATOM 2638 N N . MET A 1 335 ? 21.409 2.453 -29.555 1.00 98.12 335 MET A N 1
ATOM 2639 C CA . MET A 1 335 ? 22.059 1.136 -29.527 1.00 98.12 335 MET A CA 1
ATOM 2640 C C . MET A 1 335 ? 23.581 1.255 -29.423 1.00 98.12 335 MET A C 1
ATOM 2642 O O . MET A 1 335 ? 24.221 0.497 -28.693 1.00 98.12 335 MET A O 1
ATOM 2646 N N . LYS A 1 336 ? 24.179 2.206 -30.149 1.00 98.06 336 LYS A N 1
ATOM 2647 C CA . LYS A 1 336 ? 25.619 2.464 -30.078 1.00 98.06 336 LYS A CA 1
ATOM 2648 C C . LYS A 1 336 ? 26.023 2.980 -28.693 1.00 98.06 336 LYS A C 1
ATOM 2650 O O . LYS A 1 336 ? 26.962 2.439 -28.114 1.00 98.06 336 LYS A O 1
ATOM 2655 N N . LEU A 1 337 ? 25.302 3.965 -28.155 1.00 98.19 337 LEU A N 1
ATOM 2656 C CA . LEU A 1 337 ? 25.560 4.514 -26.816 1.00 98.19 337 LEU A CA 1
ATOM 2657 C C . LEU A 1 337 ? 25.417 3.447 -25.722 1.00 98.19 337 LEU A C 1
ATOM 2659 O O . LEU A 1 337 ? 26.240 3.374 -24.812 1.00 98.19 337 LEU A O 1
ATOM 2663 N N . ALA A 1 338 ? 24.425 2.566 -25.850 1.00 97.81 338 ALA A N 1
ATOM 2664 C CA . ALA A 1 338 ? 24.209 1.463 -24.922 1.00 97.81 338 ALA A CA 1
ATOM 2665 C C . ALA A 1 338 ? 25.384 0.462 -24.936 1.00 97.81 338 ALA A C 1
ATOM 2667 O O . ALA A 1 338 ? 25.827 0.014 -23.879 1.00 97.81 338 ALA A O 1
ATOM 2668 N N . ARG A 1 339 ? 25.958 0.163 -26.115 1.00 96.50 339 ARG A N 1
ATOM 2669 C CA . ARG A 1 339 ? 27.175 -0.668 -26.236 1.00 96.50 339 ARG A CA 1
ATOM 2670 C C . ARG A 1 339 ? 28.401 -0.003 -25.615 1.00 96.50 339 ARG A C 1
ATOM 2672 O O . ARG A 1 339 ? 29.163 -0.683 -24.942 1.00 96.50 339 ARG A O 1
ATOM 2679 N N . GLU A 1 340 ? 28.578 1.301 -25.817 1.00 96.50 340 GLU A N 1
ATOM 2680 C CA . GLU A 1 340 ? 29.680 2.055 -25.202 1.00 96.50 340 GLU A CA 1
ATOM 2681 C C . GLU A 1 340 ? 29.561 2.067 -23.668 1.00 96.50 340 GLU A C 1
ATOM 2683 O O . GLU A 1 340 ? 30.552 1.875 -22.968 1.00 96.50 340 GLU A O 1
ATOM 2688 N N . ALA A 1 341 ? 28.346 2.218 -23.128 1.00 95.75 341 ALA A N 1
ATOM 2689 C CA . ALA A 1 341 ? 28.098 2.125 -21.689 1.00 95.75 341 ALA A CA 1
ATOM 2690 C C . ALA A 1 341 ? 28.343 0.709 -21.133 1.00 95.75 341 ALA A C 1
ATOM 2692 O O . ALA A 1 341 ? 28.804 0.570 -20.000 1.00 95.75 341 ALA A O 1
ATOM 2693 N N . ALA A 1 342 ? 28.101 -0.339 -21.929 1.00 95.25 342 ALA A N 1
ATOM 2694 C CA . ALA A 1 342 ? 28.343 -1.726 -21.533 1.00 95.25 342 ALA A CA 1
ATOM 2695 C C . ALA A 1 342 ? 29.824 -2.051 -21.288 1.00 95.25 342 ALA A C 1
ATOM 2697 O O . ALA A 1 342 ? 30.133 -2.974 -20.538 1.00 95.25 342 ALA A O 1
ATOM 2698 N N . ASP A 1 343 ? 30.751 -1.304 -21.892 1.00 94.38 343 ASP A N 1
ATOM 2699 C CA . ASP A 1 343 ? 32.190 -1.450 -21.634 1.00 94.38 343 ASP A CA 1
ATOM 2700 C C . ASP A 1 343 ? 32.592 -0.978 -20.225 1.00 94.38 343 ASP A C 1
ATOM 2702 O O . ASP A 1 343 ? 33.693 -1.276 -19.766 1.00 94.38 343 ASP A O 1
ATOM 2706 N N . LEU A 1 344 ? 31.695 -0.270 -19.527 1.00 94.19 344 LEU A N 1
ATOM 2707 C CA . LEU A 1 344 ? 31.865 0.169 -18.140 1.00 94.19 344 LEU A CA 1
ATOM 2708 C C . LEU A 1 344 ? 31.204 -0.777 -17.122 1.00 94.19 344 LEU A C 1
ATOM 2710 O O . LEU A 1 344 ? 31.207 -0.475 -15.930 1.00 94.19 344 LEU A O 1
ATOM 2714 N N . ILE A 1 345 ? 30.608 -1.888 -17.565 1.00 95.38 345 ILE A N 1
ATOM 2715 C CA . ILE A 1 345 ? 30.062 -2.916 -16.670 1.00 95.38 345 ILE A CA 1
ATOM 2716 C C . ILE A 1 345 ? 31.219 -3.817 -16.225 1.00 95.38 345 ILE A C 1
ATOM 2718 O O . ILE A 1 345 ? 31.825 -4.494 -17.052 1.00 95.38 345 ILE A O 1
ATOM 2722 N N . GLU A 1 346 ? 31.536 -3.801 -14.928 1.00 94.31 346 GLU A N 1
ATOM 2723 C CA . GLU A 1 346 ? 32.676 -4.544 -14.368 1.00 94.31 346 GLU A CA 1
ATOM 2724 C C . GLU A 1 346 ? 32.429 -6.056 -14.278 1.00 94.31 346 GLU A C 1
ATOM 2726 O O . GLU A 1 346 ? 33.367 -6.840 -14.419 1.00 94.31 346 GLU A O 1
ATOM 2731 N N . ASP A 1 347 ? 31.183 -6.467 -14.032 1.00 95.06 347 ASP A N 1
ATOM 2732 C CA . ASP A 1 347 ? 30.815 -7.876 -13.927 1.00 95.06 347 ASP A CA 1
ATOM 2733 C C . ASP A 1 347 ? 30.516 -8.472 -15.313 1.00 95.06 347 ASP A C 1
ATOM 2735 O O . ASP A 1 347 ? 29.623 -8.026 -16.040 1.00 95.06 347 ASP A O 1
ATOM 2739 N N . ASP A 1 348 ? 31.274 -9.505 -15.688 1.00 94.69 348 ASP A N 1
ATOM 2740 C CA . ASP A 1 348 ? 31.145 -10.156 -16.992 1.00 94.69 348 ASP A CA 1
ATOM 2741 C C . ASP A 1 348 ? 29.777 -10.836 -17.183 1.00 94.69 348 ASP A C 1
ATOM 2743 O O . ASP A 1 348 ? 29.299 -10.934 -18.316 1.00 94.69 348 ASP A O 1
ATOM 2747 N N . GLN A 1 349 ? 29.138 -11.340 -16.121 1.00 95.06 349 GLN A N 1
ATOM 2748 C CA . GLN A 1 349 ? 27.817 -11.967 -16.225 1.00 95.06 349 GLN A CA 1
ATOM 2749 C C . GLN A 1 349 ? 26.753 -10.911 -16.515 1.00 95.06 349 GLN A C 1
ATOM 2751 O O . GLN A 1 349 ? 25.987 -11.077 -17.467 1.00 95.06 349 GLN A O 1
ATOM 2756 N N . ASP A 1 350 ? 26.773 -9.805 -15.776 1.00 94.62 350 ASP A N 1
ATOM 2757 C CA . ASP A 1 350 ? 25.880 -8.664 -15.981 1.00 94.62 350 ASP A CA 1
ATOM 2758 C C . ASP A 1 350 ? 26.067 -8.054 -17.375 1.00 94.62 350 ASP A C 1
ATOM 2760 O O . ASP A 1 350 ? 25.093 -7.779 -18.082 1.00 94.62 350 ASP A O 1
ATOM 2764 N N . ARG A 1 351 ? 27.320 -7.907 -17.823 1.00 96.69 351 ARG A N 1
ATOM 2765 C CA . ARG A 1 351 ? 27.636 -7.399 -19.164 1.00 96.69 351 ARG A CA 1
ATOM 2766 C C . ARG A 1 351 ? 27.096 -8.317 -20.256 1.00 96.69 351 ARG A C 1
ATOM 2768 O O . ARG A 1 351 ? 26.496 -7.839 -21.218 1.00 96.69 351 ARG A O 1
ATOM 2775 N N . ASN A 1 352 ? 27.290 -9.629 -20.126 1.00 96.44 352 ASN A N 1
ATOM 2776 C CA . ASN A 1 352 ? 26.785 -10.599 -21.100 1.00 96.44 352 ASN A CA 1
ATOM 2777 C C . ASN A 1 352 ? 25.251 -10.647 -21.116 1.00 96.44 352 ASN A C 1
ATOM 2779 O O . ASN A 1 352 ? 24.659 -10.718 -22.194 1.00 96.44 352 ASN A O 1
ATOM 2783 N N . TYR A 1 353 ? 24.611 -10.565 -19.947 1.00 95.69 353 TYR A N 1
ATOM 2784 C CA . TYR A 1 353 ? 23.158 -10.475 -19.837 1.00 95.69 353 TYR A CA 1
ATOM 2785 C C . TYR A 1 353 ? 22.629 -9.221 -20.542 1.00 95.69 353 TYR A C 1
ATOM 2787 O O . TYR A 1 353 ? 21.788 -9.331 -21.435 1.00 95.69 353 TYR A O 1
ATOM 2795 N N . PHE A 1 354 ? 23.190 -8.048 -20.240 1.00 97.44 354 PHE A N 1
ATOM 2796 C CA . PHE A 1 354 ? 22.822 -6.795 -20.899 1.00 97.44 354 PHE A CA 1
ATOM 2797 C C . PHE A 1 354 ? 22.957 -6.878 -22.426 1.00 97.44 354 PHE A C 1
ATOM 2799 O O . PHE A 1 354 ? 22.039 -6.505 -23.157 1.00 97.44 354 PHE A O 1
ATOM 2806 N N . LEU A 1 355 ? 24.084 -7.398 -22.925 1.00 97.12 355 LEU A N 1
ATOM 2807 C CA . LEU A 1 355 ? 24.306 -7.537 -24.365 1.00 97.12 355 LEU A CA 1
ATOM 2808 C C . LEU A 1 355 ? 23.270 -8.459 -25.021 1.00 97.12 355 LEU A C 1
ATOM 2810 O O . LEU A 1 355 ? 22.809 -8.146 -26.118 1.00 97.12 355 LEU A O 1
ATOM 2814 N N . SER A 1 356 ? 22.858 -9.539 -24.347 1.00 96.75 356 SER A N 1
ATOM 2815 C CA . SER A 1 356 ? 21.797 -10.416 -24.855 1.00 96.75 356 SER A CA 1
ATOM 2816 C C . SER A 1 356 ? 20.437 -9.715 -24.944 1.00 96.75 356 SER A C 1
ATOM 2818 O O . SER A 1 356 ? 19.730 -9.893 -25.935 1.00 96.75 356 SER A O 1
ATOM 2820 N N . GLU A 1 357 ? 20.098 -8.851 -23.981 1.00 96.50 357 GLU A N 1
ATOM 2821 C CA . GLU A 1 357 ? 18.877 -8.038 -24.038 1.00 96.50 357 GLU A CA 1
ATOM 2822 C C . GLU A 1 357 ? 18.948 -6.998 -25.158 1.00 96.50 357 GLU A C 1
ATOM 2824 O O . GLU A 1 357 ? 17.975 -6.811 -25.895 1.00 96.50 357 GLU A O 1
ATOM 2829 N N . LEU A 1 358 ? 20.104 -6.355 -25.335 1.00 97.12 358 LEU A N 1
ATOM 2830 C CA . LEU A 1 358 ? 20.316 -5.352 -26.374 1.00 97.12 358 LEU A CA 1
ATOM 2831 C C . LEU A 1 358 ? 20.179 -5.952 -27.783 1.00 97.12 358 LEU A C 1
ATOM 2833 O O . LEU A 1 358 ? 19.610 -5.325 -28.672 1.00 97.12 358 LEU A O 1
ATOM 2837 N N . GLU A 1 359 ? 20.645 -7.186 -27.996 1.00 96.38 359 GLU A N 1
ATOM 2838 C CA . GLU A 1 359 ? 20.525 -7.898 -29.278 1.00 96.38 359 GLU A CA 1
ATOM 2839 C C . GLU A 1 359 ? 19.077 -8.195 -29.695 1.00 96.38 359 GLU A C 1
ATOM 2841 O O . GLU A 1 359 ? 18.817 -8.413 -30.879 1.00 96.38 359 GLU A O 1
ATOM 2846 N N . THR A 1 360 ? 18.119 -8.149 -28.765 1.00 96.12 360 THR A N 1
ATOM 2847 C CA . THR A 1 360 ? 16.690 -8.298 -29.094 1.00 96.12 360 THR A CA 1
ATOM 2848 C C . THR A 1 360 ? 16.090 -7.065 -29.778 1.00 96.12 360 THR A C 1
ATOM 2850 O O . THR A 1 360 ? 14.968 -7.140 -30.280 1.00 96.12 360 THR A O 1
ATOM 2853 N N . ILE A 1 361 ? 16.805 -5.932 -29.808 1.00 96.31 361 ILE A N 1
ATOM 2854 C CA . ILE A 1 361 ? 16.353 -4.696 -30.454 1.00 96.31 361 ILE A CA 1
ATOM 2855 C C . ILE A 1 361 ? 16.737 -4.729 -31.936 1.00 96.31 361 ILE A C 1
ATOM 2857 O O . ILE A 1 361 ? 17.890 -4.499 -32.308 1.00 96.31 361 ILE A O 1
ATOM 2861 N N . ALA A 1 362 ? 15.755 -5.006 -32.794 1.00 89.31 362 ALA A N 1
ATOM 2862 C CA . ALA A 1 362 ? 15.910 -5.011 -34.245 1.00 89.31 362 ALA A CA 1
ATOM 2863 C C . ALA A 1 362 ? 14.589 -4.652 -34.950 1.00 89.31 362 ALA A C 1
ATOM 2865 O O . ALA A 1 362 ? 13.506 -4.964 -34.455 1.00 89.31 362 ALA A O 1
ATOM 2866 N N . LEU A 1 363 ? 14.692 -4.010 -36.120 1.00 76.19 363 LEU A N 1
ATOM 2867 C CA . LEU A 1 363 ? 13.563 -3.586 -36.967 1.00 76.19 363 LEU A CA 1
ATOM 2868 C C . LEU A 1 363 ? 13.303 -4.505 -38.154 1.00 76.19 363 LEU A C 1
ATOM 2870 O O . LEU A 1 363 ? 14.292 -4.817 -38.863 1.00 76.19 363 LEU A O 1
#

Radius of gyration: 30.06 Å; chains: 1; bounding box: 70×42×98 Å

Organism: NCBI:txid1236046